Protein AF-A0A2G5VS42-F1 (afdb_monomer_lite)

Organism: NCBI:txid1611254

Foldseek 3Di:
DADEDAADDDDPDVVVVVVCVVPPAHAYEAEPQRDPDLVCVLPPDPDQEHQEYAYAYDPDADAQVSVLSNLVSHDYEAYYAYHYPDYLNAAHDLPRADQHLHEDHYAQVNRYDLSNVLRHLNHQEYHEEADPDDLVSVLSSVVCVLPDPRDRHFKYKHFHAQDPDHHDNVVQVWAQDDPVVDPDDDQQFQLWTWRAHPVGKIKTKHFGLLRLDDPVPPDGRDPVSVVVSVVVVVVNVDPDPPDPPDPPPPPDDDPPQDDPVRHPVNVVVVVVVSVRNRNRMIIMGMD

pLDDT: mean 70.81, std 18.63, range [31.31, 95.06]

Radius of gyration: 22.67 Å; chains: 1; bounding box: 55×49×65 Å

Sequence (287 aa):
MPICLPQLPAIIRDDVLQQMNFLEKPCVTLNLDHFADYSILLDYFPFTNLKTLCIRSKQKSVPSEELNRLMSHFEVSEYVKFCILNDKDFKLDNSIRFRLSDCLDIRNAVCLSPETFLNSSECSKIEIFGADFKPEVYEQFVSNWYHSTNQLLDYVSSWDKPRHEVSNFDKFQPMLWDPQRRSQYYNDYHGGFDIKRIDGKVATVGYRYFQASNSEDNEPPKPHMFEEYDRVSRVSNSEDNDEEEEIEDVIVVPEGVVDEYNTKQRYIEYHKRQRKEGRCSFMMIVW

Secondary structure (DSSP, 8-state):
--EE-----S---HHHHHHHTT-SS-EEEEEGGG-S-SHHHHHS---SEEEEEEEEESS----HHHHHHHHHH-EEEEEEEEEE-S-SS----TT-----SSEEEEESGGG--HHHHHGGGGSSEEEEES----HHHHHHHHHHHHH-------EEEEE-S--S-----GGG-PEEP-TTTS-SS-TT-TT-EEEE-TTS-EEEEEETT--SS-TTTT----HHHHHHHHHHHHHTT-S-----S---------TT---SSS-HHHHHHHHHHHHHHHTTEEEEEE-

Structure (mmCIF, N/CA/C/O backbone):
data_AF-A0A2G5VS42-F1
#
_entry.id   AF-A0A2G5VS42-F1
#
loop_
_atom_site.group_PDB
_atom_site.id
_atom_site.type_symbol
_atom_site.label_atom_id
_atom_site.label_alt_id
_atom_site.label_comp_id
_atom_site.label_asym_id
_atom_site.label_entity_id
_atom_site.label_seq_id
_atom_site.pdbx_PDB_ins_code
_atom_site.Cartn_x
_atom_site.Cartn_y
_atom_site.Cartn_z
_atom_site.occupancy
_atom_site.B_iso_or_equiv
_atom_site.auth_seq_id
_atom_site.auth_comp_id
_atom_site.auth_asym_id
_atom_site.auth_atom_id
_atom_site.pdbx_PDB_model_num
ATOM 1 N N . MET A 1 1 ? -21.077 13.785 5.967 1.00 31.31 1 MET A N 1
ATOM 2 C CA . MET A 1 1 ? -20.308 15.008 5.644 1.00 31.31 1 MET A CA 1
ATOM 3 C C . MET A 1 1 ? -18.980 14.945 6.387 1.00 31.31 1 MET A C 1
ATOM 5 O O . MET A 1 1 ? -19.020 14.590 7.558 1.00 31.31 1 MET A O 1
ATOM 9 N N . PRO A 1 2 ? -17.828 15.217 5.748 1.00 36.81 2 PRO A N 1
ATOM 10 C CA . PRO A 1 2 ? -16.550 15.307 6.452 1.00 36.81 2 PRO A CA 1
ATOM 11 C C . PRO A 1 2 ? -16.561 16.529 7.373 1.00 36.81 2 PRO A C 1
ATOM 13 O O . PRO A 1 2 ? -16.886 17.631 6.929 1.00 36.81 2 PRO A O 1
ATOM 16 N N . ILE A 1 3 ? -16.235 16.338 8.651 1.00 44.03 3 ILE A N 1
ATOM 17 C CA . ILE A 1 3 ? -16.191 17.447 9.600 1.00 44.03 3 ILE A CA 1
ATOM 18 C C . ILE A 1 3 ? -14.792 18.056 9.545 1.00 44.03 3 ILE A C 1
ATOM 20 O O . ILE A 1 3 ? -13.796 17.419 9.882 1.00 44.03 3 ILE A O 1
ATOM 24 N N . CYS A 1 4 ? -14.720 19.294 9.065 1.00 38.84 4 CYS A N 1
ATOM 25 C CA . CYS A 1 4 ? -13.494 20.076 9.020 1.00 38.84 4 CYS A CA 1
ATOM 26 C C . CYS A 1 4 ? -13.435 20.890 10.317 1.00 38.84 4 CYS A C 1
ATOM 28 O O . CYS A 1 4 ? -14.233 21.809 10.473 1.00 38.84 4 CYS A O 1
ATOM 30 N N . LEU A 1 5 ? -12.553 20.534 11.256 1.00 45.56 5 LEU A N 1
ATOM 31 C CA . LEU A 1 5 ? -12.417 21.246 12.531 1.00 45.56 5 LEU A CA 1
ATOM 32 C C . LEU A 1 5 ? -11.677 22.580 12.305 1.00 45.56 5 LEU A C 1
ATOM 34 O O . LEU A 1 5 ? -10.490 22.557 11.961 1.00 45.56 5 LEU A O 1
ATOM 38 N N . PRO A 1 6 ? -12.322 23.752 12.468 1.00 38.19 6 PRO A N 1
ATOM 39 C CA . PRO A 1 6 ? -11.620 25.025 12.480 1.00 38.19 6 PRO A CA 1
ATOM 40 C C . PRO A 1 6 ? -11.041 25.255 13.883 1.00 38.19 6 PRO A C 1
ATOM 42 O O . PRO A 1 6 ? -11.749 25.084 14.867 1.00 38.19 6 PRO A O 1
ATOM 45 N N . GLN A 1 7 ? -9.757 25.622 13.935 1.00 41.03 7 GLN A N 1
ATOM 46 C CA . GLN A 1 7 ? -9.045 26.298 15.034 1.00 41.03 7 GLN A CA 1
ATOM 47 C C . GLN A 1 7 ? -9.671 26.151 16.443 1.00 41.03 7 GLN A C 1
ATOM 49 O O . GLN A 1 7 ? -10.536 26.930 16.832 1.00 41.03 7 GLN A O 1
ATOM 54 N N . LEU A 1 8 ? -9.199 25.181 17.230 1.00 44.25 8 LEU A N 1
ATOM 55 C CA . LEU A 1 8 ? -9.436 25.118 18.686 1.00 44.25 8 LEU A CA 1
ATOM 56 C C . LEU A 1 8 ? -8.303 25.879 19.402 1.00 44.25 8 LEU A C 1
ATOM 58 O O . LEU A 1 8 ? -7.173 25.769 18.916 1.00 44.25 8 LEU A O 1
ATOM 62 N N . PRO A 1 9 ? -8.521 26.630 20.511 1.00 40.53 9 PRO A N 1
ATOM 63 C CA . PRO A 1 9 ? -9.558 26.508 21.562 1.00 40.53 9 PRO A CA 1
ATOM 64 C C . PRO A 1 9 ? -10.398 27.811 21.744 1.00 40.53 9 PRO A C 1
ATOM 66 O O . PRO A 1 9 ? -10.036 28.861 21.231 1.00 40.53 9 PRO A O 1
ATOM 69 N N . ALA A 1 10 ? -11.563 27.873 22.397 1.00 33.56 10 ALA A N 1
ATOM 70 C CA . ALA A 1 10 ? -11.961 27.382 23.713 1.00 33.56 10 ALA A CA 1
ATOM 71 C C . ALA A 1 10 ? -13.421 26.917 23.699 1.00 33.56 10 ALA A C 1
ATOM 73 O O . ALA A 1 10 ? -14.259 27.520 23.032 1.00 33.56 10 ALA A O 1
ATOM 74 N N . ILE A 1 11 ? -13.710 25.899 24.510 1.00 39.19 11 ILE A N 1
ATOM 75 C CA . ILE A 1 11 ? -15.035 25.299 24.672 1.00 39.19 11 ILE A CA 1
ATOM 76 C C . ILE A 1 11 ? -15.438 24.606 23.374 1.00 39.19 11 ILE A C 1
ATOM 78 O O . ILE A 1 11 ? -16.026 25.201 22.471 1.00 39.19 11 ILE A O 1
ATOM 82 N N . ILE A 1 12 ? -15.113 23.316 23.281 1.00 43.50 12 ILE A N 1
ATOM 83 C CA . ILE A 1 12 ? -15.841 22.435 22.377 1.00 43.50 12 ILE A CA 1
ATOM 84 C C . ILE A 1 12 ? -17.320 22.663 22.711 1.00 43.50 12 ILE A C 1
ATOM 86 O O . ILE A 1 12 ? -17.750 22.327 23.810 1.00 43.50 12 ILE A O 1
ATOM 90 N N . ARG A 1 13 ? -18.058 23.372 21.848 1.00 42.75 13 ARG A N 1
ATOM 91 C CA . ARG A 1 13 ? -19.461 23.689 22.126 1.00 42.75 13 ARG A CA 1
ATOM 92 C C . ARG A 1 13 ? -20.183 22.360 22.295 1.00 42.75 13 ARG A C 1
ATOM 94 O O . ARG A 1 13 ? -20.095 21.520 21.397 1.00 42.75 13 ARG A O 1
ATOM 101 N N . ASP A 1 14 ? -20.870 22.180 23.421 1.00 45.97 14 ASP A N 1
ATOM 102 C CA . ASP A 1 14 ? -21.636 20.968 23.731 1.00 45.97 14 ASP A CA 1
ATOM 103 C C . ASP A 1 14 ? -22.555 20.569 22.567 1.00 45.97 14 ASP A C 1
ATOM 105 O O . ASP A 1 14 ? -22.742 19.391 22.295 1.00 45.97 14 ASP A O 1
ATOM 109 N N . ASP A 1 15 ? -23.041 21.543 21.800 1.00 39.75 15 ASP A N 1
ATOM 110 C CA . ASP A 1 15 ? -23.866 21.373 20.605 1.00 39.75 15 ASP A CA 1
ATOM 111 C C . ASP A 1 15 ? -23.148 20.603 19.472 1.00 39.75 15 ASP A C 1
ATOM 113 O O . ASP A 1 15 ? -23.764 19.792 18.777 1.00 39.75 15 ASP A O 1
ATOM 117 N N . VAL A 1 16 ? -21.840 20.826 19.285 1.00 49.06 16 VAL A N 1
ATOM 118 C CA . VAL A 1 16 ? -21.011 20.123 18.287 1.00 49.06 16 VAL A CA 1
ATOM 119 C C . VAL A 1 16 ? -20.705 18.704 18.766 1.00 49.06 16 VAL A C 1
ATOM 121 O O . VAL A 1 16 ? -20.819 17.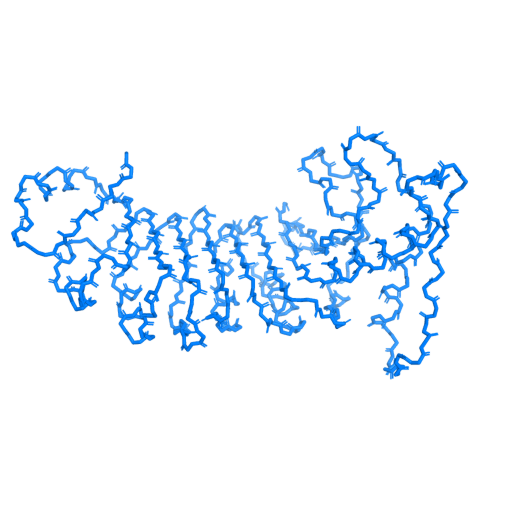766 17.981 1.00 49.06 16 VAL A O 1
ATOM 124 N N . LEU A 1 17 ? -20.412 18.525 20.059 1.00 48.09 17 LEU A N 1
ATOM 125 C CA . LEU A 1 17 ? -20.247 17.200 20.673 1.00 48.09 17 LEU A CA 1
ATOM 126 C C . LEU A 1 17 ? -21.541 16.383 20.619 1.00 48.09 17 LEU A C 1
ATOM 128 O O . LEU A 1 17 ? -21.504 15.199 20.298 1.00 48.09 17 LEU A O 1
ATOM 132 N N . GLN A 1 18 ? -22.692 17.010 20.865 1.00 45.75 18 GLN A N 1
ATOM 133 C CA . GLN A 1 18 ? -24.001 16.362 20.804 1.00 45.75 18 GLN A CA 1
ATOM 134 C C . GLN A 1 18 ? -24.374 15.948 19.380 1.00 45.75 18 GLN A C 1
ATOM 136 O O . GLN A 1 18 ? -24.844 14.830 19.197 1.00 45.75 18 GLN A O 1
ATOM 141 N N . GLN A 1 19 ? -24.132 16.787 18.364 1.00 45.59 19 GLN A N 1
ATOM 142 C CA . GLN A 1 19 ? -24.343 16.391 16.964 1.00 45.59 19 GLN A CA 1
ATOM 143 C C . GLN A 1 19 ? -23.390 15.271 16.523 1.00 45.59 19 GLN A C 1
ATOM 145 O O . GLN A 1 19 ? -23.771 14.419 15.721 1.00 45.59 19 GLN A O 1
ATOM 150 N N . MET A 1 20 ? -22.168 15.245 17.059 1.00 48.81 20 MET A N 1
ATOM 151 C CA . MET A 1 20 ? -21.177 14.211 16.761 1.00 48.81 20 MET A CA 1
ATOM 152 C C . MET A 1 20 ? -21.412 12.894 17.516 1.00 48.81 20 MET A C 1
ATOM 154 O O . MET A 1 20 ? -21.095 11.846 16.966 1.00 48.81 20 MET A O 1
ATOM 158 N N . ASN A 1 21 ? -22.031 12.914 18.702 1.00 49.59 21 ASN A N 1
ATOM 159 C CA . ASN A 1 21 ? -22.420 11.712 19.457 1.00 49.59 21 ASN A CA 1
ATOM 160 C C . ASN A 1 21 ? -23.445 10.826 18.723 1.00 49.59 21 ASN A C 1
ATOM 162 O O . ASN A 1 21 ? -23.629 9.670 19.096 1.00 49.59 21 ASN A O 1
ATOM 166 N N . PHE A 1 22 ? -24.108 11.338 17.680 1.00 51.59 22 PHE A N 1
ATOM 167 C CA . PHE A 1 22 ? -24.979 10.539 16.809 1.00 51.59 22 PHE A CA 1
ATOM 168 C C . PHE A 1 22 ? -24.218 9.763 15.725 1.00 51.59 22 PHE A C 1
ATOM 170 O O . PHE A 1 22 ? -24.811 8.929 15.042 1.00 51.59 22 PHE A O 1
ATOM 177 N N . LEU A 1 23 ? -22.926 10.038 15.527 1.00 58.25 23 LEU A N 1
ATOM 178 C CA . LEU A 1 23 ? -22.101 9.336 14.552 1.00 58.25 23 LEU A CA 1
ATOM 179 C C . LEU A 1 23 ? -21.351 8.210 15.255 1.00 58.25 23 LEU A C 1
ATOM 181 O O . LEU A 1 23 ? -20.370 8.442 15.950 1.00 58.25 23 LEU A O 1
ATOM 185 N N . GLU A 1 24 ? -21.794 6.978 15.016 1.00 64.06 24 GLU A N 1
ATOM 186 C CA . GLU A 1 24 ? -21.207 5.761 15.593 1.00 64.06 24 GLU A CA 1
ATOM 187 C C . GLU A 1 24 ? -19.699 5.633 15.287 1.00 64.06 24 GLU A C 1
ATOM 189 O O . GLU A 1 24 ? -18.945 5.092 16.093 1.00 64.06 24 GLU A O 1
ATOM 194 N N . LYS A 1 25 ? -19.250 6.186 14.144 1.00 73.06 25 LYS A N 1
ATOM 195 C CA . LYS A 1 25 ? -17.837 6.361 13.763 1.00 73.06 25 LYS A CA 1
ATOM 196 C C . LYS A 1 25 ? -17.648 7.617 12.889 1.00 73.06 25 LYS A C 1
ATOM 198 O O . LYS A 1 25 ? -18.021 7.594 11.711 1.00 73.06 25 LYS A O 1
ATOM 203 N N . PRO A 1 26 ? -17.091 8.726 13.405 1.00 82.00 26 PRO A N 1
ATOM 204 C CA . PRO A 1 26 ? -16.925 9.953 12.630 1.00 82.00 26 PRO A CA 1
ATOM 205 C C . PRO A 1 26 ? -15.800 9.870 11.584 1.00 82.00 26 PRO A C 1
ATOM 207 O O . PRO A 1 26 ? -14.858 9.082 11.691 1.00 82.00 26 PRO A O 1
ATOM 210 N N . CYS A 1 27 ? -15.905 10.732 10.568 1.00 85.62 27 CYS A N 1
ATOM 211 C CA . CYS A 1 27 ? -14.859 11.001 9.581 1.00 85.62 27 CYS A CA 1
ATOM 212 C C . CYS A 1 27 ? -14.120 12.285 9.967 1.00 85.62 27 CYS A C 1
ATOM 214 O O . CYS A 1 27 ? -14.733 13.359 9.983 1.00 85.62 27 CYS A O 1
ATOM 216 N N . VAL A 1 28 ? -12.820 12.193 10.243 1.00 86.62 28 VAL A N 1
ATOM 217 C CA . VAL A 1 28 ? -12.032 13.291 10.818 1.00 86.62 28 VAL A CA 1
ATOM 218 C C . VAL A 1 28 ? -10.945 13.753 9.853 1.00 86.62 28 VAL A C 1
ATOM 220 O O . VAL A 1 28 ? -10.243 12.951 9.241 1.00 86.62 28 VAL A O 1
ATOM 223 N N . THR A 1 29 ? -10.782 15.072 9.722 1.00 86.44 29 THR A N 1
ATOM 224 C CA . THR A 1 29 ? -9.633 15.681 9.038 1.00 86.44 29 THR A CA 1
ATOM 225 C C . THR A 1 29 ? -8.906 16.644 9.969 1.00 86.44 29 THR A C 1
ATOM 227 O O . THR A 1 29 ? -9.471 17.653 10.390 1.00 86.44 29 THR A O 1
ATOM 230 N N . LEU A 1 30 ? -7.634 16.360 10.236 1.00 85.50 30 LEU A N 1
ATOM 231 C CA . LEU A 1 30 ? -6.731 17.163 11.049 1.00 85.50 30 LEU A CA 1
ATOM 232 C C . LEU A 1 30 ? -5.794 17.954 10.134 1.00 85.50 30 LEU A C 1
ATOM 234 O O . LEU A 1 30 ? -4.940 17.386 9.454 1.00 85.50 30 LEU A O 1
ATOM 238 N N . ASN A 1 31 ? -5.971 19.278 10.098 1.00 85.62 31 ASN A N 1
ATOM 239 C CA . ASN A 1 31 ? -5.011 20.180 9.465 1.00 85.62 31 ASN A CA 1
ATOM 240 C C . ASN A 1 31 ? -4.041 20.726 10.513 1.00 85.62 31 ASN A C 1
ATOM 242 O O . ASN A 1 31 ? -4.373 21.677 11.219 1.00 85.62 31 ASN A O 1
ATOM 246 N N . LEU A 1 32 ? -2.859 20.128 10.601 1.00 80.00 32 LEU A N 1
ATOM 247 C CA . LEU A 1 32 ? -1.893 20.394 11.665 1.00 80.00 32 LEU A CA 1
ATOM 248 C C . LEU A 1 32 ? -1.312 21.812 11.605 1.00 80.00 32 LEU A C 1
ATOM 250 O O . LEU A 1 32 ? -1.005 22.392 12.644 1.00 80.00 32 LEU A O 1
ATOM 254 N N . ASP A 1 33 ? -1.292 22.435 10.423 1.00 81.81 33 ASP A N 1
ATOM 255 C CA . ASP A 1 33 ? -0.871 23.831 10.261 1.00 81.81 33 ASP A CA 1
ATOM 256 C C . ASP A 1 33 ? -1.710 24.804 11.120 1.00 81.81 33 ASP A C 1
ATOM 258 O O . ASP A 1 33 ? -1.213 25.852 11.536 1.00 81.81 33 ASP A O 1
ATOM 262 N N . HIS A 1 34 ? -2.966 24.456 11.432 1.00 81.56 34 HIS A N 1
ATOM 263 C CA . HIS A 1 34 ? -3.889 25.303 12.196 1.00 81.56 34 HIS A CA 1
ATOM 264 C C . HIS A 1 34 ? -3.731 25.211 13.721 1.00 81.56 34 HIS A C 1
ATOM 266 O O . HIS A 1 34 ? -4.329 26.022 14.425 1.00 81.56 34 HIS A O 1
ATOM 272 N N . PHE A 1 35 ? -2.964 24.250 14.242 1.00 74.12 35 PHE A N 1
ATOM 273 C CA . PHE A 1 35 ? -2.834 24.034 15.685 1.00 74.12 35 PHE A CA 1
ATOM 274 C C . PHE A 1 35 ? -1.563 24.686 16.217 1.00 74.12 35 PHE A C 1
ATOM 276 O O . PHE A 1 35 ? -0.488 24.506 15.649 1.00 74.12 35 PHE A O 1
ATOM 283 N N . ALA A 1 36 ? -1.676 25.473 17.287 1.00 70.56 36 ALA A N 1
ATOM 284 C CA . ALA A 1 36 ? -0.515 26.086 17.935 1.00 70.56 36 ALA A CA 1
ATOM 285 C C . ALA A 1 36 ? 0.325 25.054 18.710 1.00 70.56 36 ALA A C 1
ATOM 287 O O . ALA A 1 36 ? 1.547 25.161 18.708 1.00 70.56 36 ALA A O 1
ATOM 288 N N . ASP A 1 37 ? -0.335 24.057 19.305 1.00 72.31 37 ASP A N 1
ATOM 289 C CA . ASP A 1 37 ? 0.260 22.949 20.054 1.00 72.31 37 ASP A CA 1
ATOM 290 C C . ASP A 1 37 ? -0.519 21.653 19.751 1.00 72.31 37 ASP A C 1
ATOM 292 O O . ASP A 1 37 ? -1.745 21.673 19.600 1.00 72.31 37 ASP A O 1
ATOM 296 N N . TYR A 1 38 ? 0.204 20.539 19.635 1.00 71.00 38 TYR A N 1
ATOM 297 C CA . TYR A 1 38 ? -0.328 19.203 19.379 1.00 71.00 38 TYR A CA 1
ATOM 298 C C . TYR A 1 38 ? -0.916 18.548 20.635 1.00 71.00 38 TYR A C 1
ATOM 300 O O . TYR A 1 38 ? -1.775 17.680 20.503 1.00 71.00 38 TYR A O 1
ATOM 308 N N . SER A 1 39 ? -0.521 18.980 21.839 1.00 68.19 39 SER A N 1
ATOM 309 C CA . SER A 1 39 ? -1.070 18.479 23.113 1.00 68.19 39 SER A CA 1
ATOM 310 C C . SER A 1 39 ? -2.597 18.618 23.184 1.00 68.19 39 SER A C 1
ATOM 312 O O . SER A 1 39 ? -3.299 17.704 23.611 1.00 68.19 39 SER A O 1
ATOM 314 N N . ILE A 1 40 ? -3.129 19.709 22.620 1.00 67.31 40 ILE A N 1
ATOM 315 C CA . ILE A 1 40 ? -4.568 19.988 22.544 1.00 67.31 40 ILE A CA 1
ATOM 316 C C . ILE A 1 40 ? -5.318 18.896 21.765 1.00 67.31 40 ILE A C 1
ATOM 318 O O . ILE A 1 40 ? -6.474 18.608 22.068 1.00 67.31 40 ILE A O 1
ATOM 322 N N . LEU A 1 41 ? -4.679 18.273 20.769 1.00 67.50 41 LEU A N 1
ATOM 323 C CA . LEU A 1 41 ? -5.292 17.179 20.017 1.00 67.50 41 LEU A CA 1
ATOM 324 C C . LEU A 1 41 ? -5.433 15.912 20.857 1.00 67.50 41 LEU A C 1
ATOM 326 O O . LEU A 1 41 ? -6.358 15.159 20.605 1.00 67.50 41 LEU A O 1
ATOM 330 N N . LEU A 1 42 ? -4.546 15.669 21.822 1.00 66.88 42 LEU A N 1
ATOM 331 C CA . LEU A 1 42 ? -4.584 14.472 22.667 1.00 66.88 42 LEU A CA 1
ATOM 332 C C . LEU A 1 42 ? -5.516 14.657 23.865 1.00 66.88 42 LEU A C 1
ATOM 334 O O . LEU A 1 42 ? -6.269 13.751 24.207 1.00 66.88 42 LEU A O 1
ATOM 338 N N . ASP A 1 43 ? -5.497 15.843 24.470 1.00 68.12 43 ASP A N 1
ATOM 339 C CA . ASP A 1 43 ? -6.211 16.097 25.724 1.00 68.12 43 ASP A CA 1
ATOM 340 C C . ASP A 1 43 ? -7.709 16.365 25.522 1.00 68.12 43 ASP A C 1
ATOM 342 O O . ASP A 1 43 ? -8.503 16.215 26.451 1.00 68.12 43 ASP A O 1
ATOM 346 N N . TYR A 1 44 ? -8.109 16.770 24.312 1.00 66.25 44 TYR A N 1
ATOM 347 C CA . TYR A 1 44 ? -9.463 17.255 24.042 1.00 66.25 44 TYR A CA 1
ATOM 348 C C . TYR A 1 44 ? -10.167 16.546 22.883 1.00 66.25 44 TYR A C 1
ATOM 350 O O . TYR A 1 44 ? -11.285 16.942 22.547 1.00 66.25 44 TYR A O 1
ATOM 358 N N . PHE A 1 45 ? -9.576 15.512 22.263 1.00 71.69 45 PHE A N 1
ATOM 359 C CA . PHE A 1 45 ? -10.322 14.716 21.285 1.00 71.69 45 PHE A CA 1
ATOM 360 C C . PHE A 1 45 ? -11.299 13.776 22.001 1.00 71.69 45 PHE A C 1
ATOM 362 O O . PHE A 1 45 ? -10.878 12.900 22.750 1.00 71.69 45 PHE A O 1
ATOM 369 N N . PRO A 1 46 ? -12.612 13.907 21.769 1.00 70.69 46 PRO A N 1
ATOM 370 C CA . PRO A 1 46 ? -13.619 13.116 22.477 1.00 70.69 46 PRO A CA 1
ATOM 371 C C . PRO A 1 46 ? -13.837 11.722 21.857 1.00 70.69 46 PRO A C 1
ATOM 373 O O . PRO A 1 46 ? -14.593 10.925 22.408 1.00 70.69 46 PRO A O 1
ATOM 376 N N . PHE A 1 47 ? -13.221 11.427 20.705 1.00 73.81 47 PHE A N 1
ATOM 377 C CA . PHE A 1 47 ? -13.453 10.200 19.938 1.00 73.81 47 PHE A CA 1
ATOM 378 C C . PHE A 1 47 ? -12.152 9.451 19.689 1.00 73.81 47 PHE A C 1
ATOM 380 O O . PHE A 1 47 ? -11.228 10.000 19.098 1.00 73.81 47 PHE A O 1
ATOM 387 N N . THR A 1 48 ? -12.134 8.173 20.049 1.00 83.12 48 THR A N 1
ATOM 388 C CA . THR A 1 48 ? -11.047 7.242 19.725 1.00 83.12 48 THR A CA 1
ATOM 389 C C . THR A 1 48 ? -11.382 6.396 18.497 1.00 83.12 48 THR A C 1
ATOM 391 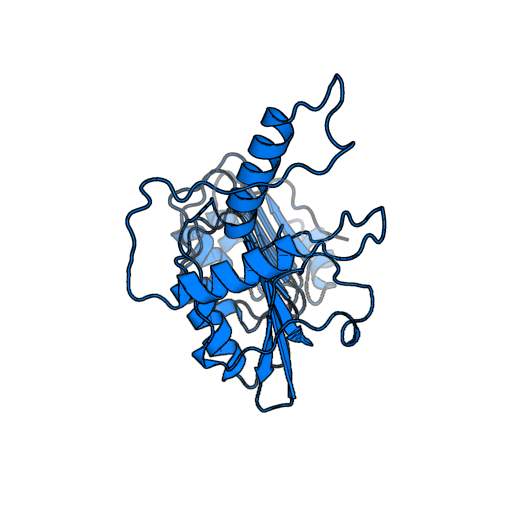O O . THR A 1 48 ? -10.524 6.150 17.661 1.00 83.12 48 THR A O 1
ATOM 394 N N . ASN A 1 49 ? -12.646 6.001 18.331 1.00 88.25 49 ASN A N 1
ATOM 395 C CA . ASN A 1 49 ? -13.101 5.163 17.220 1.00 88.25 49 ASN A CA 1
ATOM 396 C C . ASN A 1 49 ? -13.502 6.008 16.012 1.00 88.25 49 ASN A C 1
ATOM 398 O O . ASN A 1 49 ? -14.469 6.764 16.082 1.00 88.25 49 ASN A O 1
ATOM 402 N N . LEU A 1 50 ? -12.808 5.850 14.888 1.00 89.25 50 LEU A N 1
ATOM 403 C CA . LEU A 1 50 ? -13.022 6.629 13.673 1.00 89.25 50 LEU A CA 1
ATOM 404 C C . LEU A 1 50 ? -13.357 5.730 12.477 1.00 89.25 50 LEU A C 1
ATOM 406 O O . LEU A 1 50 ? -12.881 4.599 12.321 1.00 89.25 50 LEU A O 1
ATOM 410 N N . LYS A 1 51 ? -14.173 6.268 11.571 1.00 91.19 51 LYS A N 1
ATOM 411 C CA . LYS A 1 51 ? -14.400 5.658 10.259 1.00 91.19 51 LYS A CA 1
ATOM 412 C C . LYS A 1 51 ? -13.220 5.978 9.353 1.00 91.19 51 LYS A C 1
ATOM 414 O O . LYS A 1 51 ? -12.587 5.083 8.798 1.00 91.19 51 LYS A O 1
ATOM 419 N N . THR A 1 52 ? -12.895 7.267 9.271 1.00 92.50 52 THR A N 1
ATOM 420 C CA . THR A 1 52 ? -11.788 7.774 8.466 1.00 92.50 52 THR A CA 1
ATOM 421 C C . THR A 1 52 ? -10.979 8.821 9.219 1.00 92.50 52 THR A C 1
ATOM 423 O O . THR A 1 52 ? -11.526 9.600 10.005 1.00 92.50 52 THR A O 1
ATOM 426 N N . LEU A 1 53 ? -9.677 8.858 8.944 1.00 91.81 53 LEU A N 1
ATOM 427 C CA . LEU A 1 53 ? -8.739 9.823 9.502 1.00 91.81 53 LEU A CA 1
ATOM 428 C C . LEU A 1 53 ? -7.853 10.386 8.390 1.00 91.81 53 LEU A C 1
ATOM 430 O O . LEU A 1 53 ? -7.145 9.653 7.710 1.00 91.81 53 LEU A O 1
ATOM 434 N N . CYS A 1 54 ? -7.875 11.701 8.207 1.00 90.56 54 CYS A N 1
ATOM 435 C CA . CYS A 1 54 ? -6.995 12.399 7.277 1.00 90.56 54 CYS A CA 1
ATOM 436 C C . CYS A 1 54 ? -6.131 13.397 8.043 1.00 90.56 54 CYS A C 1
ATOM 438 O O . CYS A 1 54 ? -6.655 14.323 8.658 1.00 90.56 54 CYS A O 1
ATOM 440 N N . ILE A 1 55 ? -4.816 13.228 7.994 1.00 87.06 55 ILE A N 1
ATOM 441 C CA . ILE A 1 55 ? -3.836 14.093 8.643 1.00 87.06 55 ILE A CA 1
ATOM 442 C C . ILE A 1 55 ? -3.052 14.815 7.557 1.00 87.06 55 ILE A C 1
ATOM 444 O O . ILE A 1 55 ? -2.466 14.191 6.671 1.00 87.06 55 ILE A O 1
ATOM 448 N N . ARG A 1 56 ? -3.034 16.146 7.613 1.00 86.56 56 ARG A N 1
ATOM 449 C CA . ARG A 1 56 ? -2.333 16.976 6.631 1.00 86.56 56 ARG A CA 1
ATOM 450 C C . ARG A 1 56 ? -1.545 18.098 7.289 1.00 86.56 56 ARG A C 1
ATOM 452 O O . ARG A 1 56 ? -2.010 18.701 8.253 1.00 86.56 56 ARG A O 1
ATOM 459 N N . SER A 1 57 ? -0.384 18.388 6.716 1.00 82.94 57 SER A N 1
ATOM 460 C CA . SER A 1 57 ? 0.465 19.526 7.061 1.00 82.94 57 SER A CA 1
ATOM 461 C C . SER A 1 57 ? 1.266 19.964 5.838 1.00 82.94 57 SER A C 1
ATOM 463 O O . SER A 1 57 ? 1.908 19.144 5.174 1.00 82.94 57 SER A O 1
ATOM 465 N N . LYS A 1 58 ? 1.221 21.256 5.515 1.00 80.75 58 LYS A N 1
ATOM 466 C CA . LYS A 1 58 ? 1.995 21.851 4.421 1.00 80.75 58 LYS A CA 1
ATOM 467 C C . LYS A 1 58 ? 3.259 22.539 4.909 1.00 80.75 58 LYS A C 1
ATOM 469 O O . LYS A 1 58 ? 4.189 22.676 4.121 1.00 80.75 58 LYS A O 1
ATOM 474 N N . GLN A 1 59 ? 3.275 23.032 6.144 1.00 77.62 59 GLN A N 1
ATOM 475 C CA . GLN A 1 59 ? 4.350 23.892 6.637 1.00 77.62 59 GLN A CA 1
ATOM 476 C C . GLN A 1 59 ? 4.973 23.357 7.917 1.00 77.62 59 GLN A C 1
ATOM 478 O O . GLN A 1 59 ? 6.191 23.432 8.058 1.00 77.62 59 GLN A O 1
ATOM 483 N N . LYS A 1 60 ? 4.166 22.813 8.833 1.00 72.69 60 LYS A N 1
ATOM 484 C CA . LYS A 1 60 ? 4.667 22.334 10.123 1.00 72.69 60 LYS A CA 1
ATOM 485 C C . LYS A 1 60 ? 5.210 20.913 10.038 1.00 72.69 60 LYS A C 1
ATOM 487 O O . LYS A 1 60 ? 4.533 20.023 9.519 1.00 72.69 60 LYS A O 1
ATOM 492 N N . SER A 1 61 ? 6.398 20.703 10.599 1.00 73.81 61 SER A N 1
ATOM 493 C CA . SER A 1 61 ? 6.823 19.375 11.029 1.00 73.81 61 SER A CA 1
ATOM 494 C C . SER A 1 61 ? 6.071 18.989 12.300 1.00 73.81 61 SER A C 1
ATOM 496 O O . SER A 1 61 ? 5.708 19.838 13.126 1.00 73.81 61 SER A O 1
ATOM 498 N N . VAL A 1 62 ? 5.799 17.702 12.431 1.00 73.06 62 VAL A N 1
ATOM 499 C CA . VAL A 1 62 ? 5.097 17.107 13.559 1.00 73.06 62 VAL A CA 1
ATOM 500 C C . VAL A 1 62 ? 6.092 16.159 14.194 1.00 73.06 62 VAL A C 1
ATOM 502 O O . VAL A 1 62 ? 6.483 15.189 13.541 1.00 73.06 62 VAL A O 1
ATOM 505 N N . PRO A 1 63 ? 6.536 16.412 15.432 1.00 77.25 63 PRO A N 1
ATOM 506 C CA . PRO A 1 63 ? 7.510 15.523 16.018 1.00 77.25 63 PRO A CA 1
ATOM 507 C C . PRO A 1 63 ? 6.908 14.118 16.169 1.00 77.25 63 PRO A C 1
ATOM 509 O O . PRO A 1 63 ? 5.707 13.927 16.397 1.00 77.25 63 PRO A O 1
ATOM 512 N N . SER A 1 64 ? 7.758 13.116 15.938 1.00 79.31 64 SER A N 1
ATOM 513 C CA . SER A 1 64 ? 7.339 11.717 15.828 1.00 79.31 64 SER A CA 1
ATOM 514 C C . SER A 1 64 ? 6.622 11.229 17.087 1.00 79.31 64 SER A C 1
ATOM 516 O O . SER A 1 64 ? 5.708 10.416 16.993 1.00 79.31 64 SER A O 1
ATOM 518 N N . GLU A 1 65 ? 6.992 11.729 18.267 1.00 83.25 65 GLU A N 1
ATOM 519 C CA . GLU A 1 65 ? 6.380 11.325 19.533 1.00 83.25 65 GLU A CA 1
ATOM 520 C C . GLU A 1 65 ? 4.895 11.715 19.606 1.00 83.25 65 GLU A C 1
ATOM 522 O O . GLU A 1 65 ? 4.049 10.873 19.906 1.00 83.25 65 GLU A O 1
ATOM 527 N N . GLU A 1 66 ? 4.554 12.959 19.280 1.00 80.19 66 GLU A N 1
ATOM 528 C CA . GLU A 1 66 ? 3.187 13.473 19.321 1.00 80.19 66 GLU A CA 1
ATOM 529 C C . GLU A 1 66 ? 2.301 12.775 18.296 1.00 80.19 66 GLU A C 1
ATOM 531 O O . GLU A 1 66 ? 1.164 12.416 18.610 1.00 80.19 66 GLU A O 1
ATOM 536 N N . LEU A 1 67 ? 2.814 12.523 17.087 1.00 80.44 67 LEU A N 1
ATOM 537 C CA . LEU A 1 67 ? 2.038 11.801 16.085 1.00 80.44 67 LEU A CA 1
ATOM 538 C C . LEU A 1 67 ? 1.852 10.331 16.460 1.00 80.44 67 LEU A C 1
ATOM 540 O O . LEU A 1 67 ? 0.758 9.806 16.285 1.00 80.44 67 LEU A O 1
ATOM 544 N N . ASN A 1 68 ? 2.868 9.664 17.009 1.00 86.06 68 ASN A N 1
ATOM 545 C CA . ASN A 1 68 ? 2.722 8.280 17.462 1.00 86.06 68 ASN A CA 1
ATOM 546 C C . ASN A 1 68 ? 1.731 8.172 18.625 1.00 86.06 68 ASN A C 1
ATOM 548 O O . ASN A 1 68 ? 0.902 7.260 18.634 1.00 86.06 68 ASN A O 1
ATOM 552 N N . ARG A 1 69 ? 1.730 9.138 19.554 1.00 84.75 69 ARG A N 1
ATOM 553 C CA . ARG A 1 69 ? 0.692 9.246 20.593 1.00 84.75 69 ARG A CA 1
ATOM 554 C C . ARG A 1 69 ? -0.695 9.429 19.977 1.00 84.75 69 ARG A C 1
ATOM 556 O O . ARG A 1 69 ? -1.629 8.745 20.384 1.00 84.75 69 ARG A O 1
ATOM 563 N N . LEU A 1 70 ? -0.817 10.295 18.970 1.00 83.25 70 LEU A N 1
ATOM 564 C CA . LEU A 1 70 ? -2.075 10.541 18.264 1.00 83.25 70 LEU A CA 1
ATOM 565 C C . LEU A 1 70 ? -2.576 9.282 17.545 1.00 83.25 70 LEU A C 1
ATOM 567 O O . LEU A 1 70 ? -3.739 8.914 17.670 1.00 83.25 70 LEU A O 1
ATOM 571 N N . MET A 1 71 ? -1.693 8.589 16.831 1.00 86.69 71 MET A N 1
ATOM 572 C CA . MET A 1 71 ? -2.031 7.365 16.107 1.00 86.69 71 MET A CA 1
ATOM 573 C C . MET A 1 71 ? -2.342 6.198 17.038 1.00 86.69 71 MET A C 1
ATOM 575 O O . MET A 1 71 ? -3.181 5.375 16.698 1.00 86.69 71 MET A O 1
ATOM 579 N N . SER A 1 72 ? -1.728 6.151 18.221 1.00 87.69 72 SER A N 1
ATOM 580 C CA . SER A 1 72 ? -2.059 5.159 19.251 1.00 87.69 72 SER A CA 1
ATOM 581 C C . SER A 1 72 ? -3.407 5.432 19.923 1.00 87.69 72 SER A C 1
ATOM 583 O O . SER A 1 72 ? -3.996 4.527 20.508 1.00 87.69 72 SER A O 1
ATOM 585 N N . HIS A 1 73 ? -3.889 6.677 19.874 1.00 85.38 73 HIS A N 1
ATOM 586 C CA . HIS A 1 73 ? -5.167 7.071 20.461 1.00 85.38 73 HIS A CA 1
ATOM 587 C C . HIS A 1 73 ? -6.365 6.708 19.571 1.00 85.38 73 HIS A C 1
ATOM 589 O O . HIS A 1 73 ? -7.463 6.479 20.083 1.00 85.38 73 HIS A O 1
ATOM 595 N N . PHE A 1 74 ? -6.171 6.654 18.250 1.00 87.81 74 PHE A N 1
ATOM 596 C CA . PHE A 1 74 ? -7.249 6.401 17.300 1.00 87.81 74 PHE A CA 1
ATOM 597 C C . PHE A 1 74 ? -7.312 4.944 16.837 1.00 87.81 74 PHE A C 1
ATOM 599 O O . PHE A 1 74 ? -6.331 4.377 16.367 1.00 87.81 74 PHE A O 1
ATOM 606 N N . GLU A 1 75 ? -8.515 4.381 16.845 1.00 90.56 75 GLU A N 1
ATOM 607 C CA . GLU A 1 75 ? -8.850 3.142 16.152 1.00 90.56 75 GLU A CA 1
ATOM 608 C C . GLU A 1 75 ? -9.635 3.485 14.880 1.00 90.56 75 GLU A C 1
ATOM 610 O O . GLU A 1 75 ? -10.790 3.912 14.933 1.00 90.56 75 GLU A O 1
ATOM 615 N N . VAL A 1 76 ? -8.997 3.340 13.717 1.00 92.62 76 VAL A N 1
ATOM 616 C CA . VAL A 1 76 ? -9.582 3.692 12.413 1.00 92.62 76 VAL A CA 1
ATOM 617 C C . VAL A 1 76 ? -9.942 2.423 11.648 1.00 92.62 76 VAL A C 1
ATOM 619 O O . VAL A 1 76 ? -9.136 1.503 11.576 1.00 92.62 76 VAL A O 1
ATOM 622 N N . SER A 1 77 ? -11.142 2.375 11.061 1.00 93.06 77 SER A N 1
ATOM 623 C CA . SER A 1 77 ? -11.685 1.136 10.469 1.00 93.06 77 SER A CA 1
ATOM 624 C C . SER A 1 77 ? -11.744 1.085 8.938 1.00 93.06 77 SER A C 1
ATOM 626 O O . SER A 1 77 ? -11.753 -0.011 8.372 1.00 93.06 77 SER A O 1
ATOM 628 N N . GLU A 1 78 ? -11.774 2.224 8.241 1.00 94.75 78 GLU A N 1
ATOM 629 C CA . GLU A 1 78 ? -11.902 2.230 6.774 1.00 94.75 78 GLU A CA 1
ATOM 630 C C . GLU A 1 78 ? -10.731 2.896 6.069 1.00 94.75 78 GLU A C 1
ATOM 632 O O . GLU A 1 78 ? -10.120 2.276 5.205 1.00 94.75 78 GLU A O 1
ATOM 637 N N . TYR A 1 79 ? -10.408 4.141 6.418 1.00 94.62 79 TYR A N 1
ATOM 638 C CA . TYR A 1 79 ? -9.500 4.943 5.599 1.00 94.62 79 TYR A CA 1
ATOM 639 C C . TYR A 1 79 ? -8.578 5.820 6.437 1.00 94.62 79 TYR A C 1
ATOM 641 O O . TYR A 1 79 ? -9.042 6.592 7.280 1.00 94.62 79 TYR A O 1
ATOM 649 N N . VAL A 1 80 ? -7.279 5.759 6.156 1.00 94.44 80 VAL A N 1
ATOM 650 C CA . VAL A 1 80 ? -6.273 6.639 6.757 1.00 94.44 80 VAL A CA 1
ATOM 651 C C . VAL A 1 80 ? -5.498 7.328 5.649 1.00 94.44 80 VAL A C 1
ATOM 653 O O . VAL A 1 80 ? -4.982 6.662 4.758 1.00 94.44 80 VAL A O 1
ATOM 656 N N . LYS A 1 81 ? -5.378 8.657 5.725 1.00 92.56 81 LYS A N 1
ATOM 657 C CA . LYS A 1 81 ? -4.552 9.445 4.809 1.00 92.56 81 LYS A CA 1
ATOM 658 C C . LYS A 1 81 ? -3.555 10.322 5.541 1.00 92.56 81 LYS A C 1
ATOM 660 O O . LYS A 1 81 ? -3.954 11.133 6.371 1.00 92.56 81 LYS A O 1
ATOM 665 N N . PHE A 1 82 ? -2.290 10.241 5.149 1.00 89.38 82 PHE A N 1
ATOM 666 C CA . PHE A 1 82 ? -1.238 11.164 5.558 1.00 89.38 82 PHE A CA 1
ATOM 667 C C . PHE A 1 82 ? -0.811 12.042 4.382 1.00 89.38 82 PHE A C 1
ATOM 669 O O . PHE A 1 82 ? -0.543 11.561 3.285 1.00 89.38 82 PHE A O 1
ATOM 676 N N . CYS A 1 83 ? -0.761 13.352 4.599 1.00 86.62 83 CYS A N 1
ATOM 677 C CA . CYS A 1 83 ? -0.300 14.353 3.638 1.00 86.62 83 CYS A CA 1
ATOM 678 C C . CYS A 1 83 ? 0.606 15.366 4.344 1.00 86.62 83 CYS A C 1
ATOM 680 O O . CYS A 1 83 ? 0.193 16.502 4.587 1.00 86.62 83 CYS A O 1
ATOM 682 N N . ILE A 1 84 ? 1.817 14.941 4.709 1.00 80.31 84 ILE A N 1
ATOM 683 C CA . ILE A 1 84 ? 2.777 15.737 5.489 1.00 80.31 84 ILE A CA 1
ATOM 684 C C . ILE A 1 84 ? 4.007 16.001 4.611 1.00 80.31 84 ILE A C 1
ATOM 686 O O . ILE A 1 84 ? 4.848 15.131 4.402 1.00 80.31 84 ILE A O 1
ATOM 690 N N . LEU A 1 85 ? 4.085 17.198 4.025 1.00 69.50 85 LEU A N 1
ATOM 691 C CA . LEU A 1 85 ? 5.005 17.469 2.909 1.00 69.50 85 LEU A CA 1
ATOM 692 C C . LEU A 1 85 ? 6.455 17.784 3.318 1.00 69.50 85 LEU A C 1
ATOM 694 O O . LEU A 1 85 ? 7.346 17.639 2.488 1.00 69.50 85 LEU A O 1
ATOM 698 N N . ASN A 1 86 ? 6.708 18.190 4.565 1.00 64.12 86 ASN A N 1
ATOM 699 C CA . ASN A 1 86 ? 7.991 18.793 4.963 1.00 64.12 86 ASN A CA 1
ATOM 700 C C . ASN A 1 86 ? 8.721 18.076 6.105 1.00 64.12 86 ASN A C 1
ATOM 702 O O . ASN A 1 86 ? 9.604 18.670 6.721 1.00 64.12 86 ASN A O 1
ATOM 706 N N . ASP A 1 87 ? 8.383 16.824 6.396 1.00 64.12 87 ASP A N 1
ATOM 707 C CA . ASP A 1 87 ? 8.926 16.157 7.575 1.00 64.12 87 ASP A CA 1
ATOM 708 C C . ASP A 1 87 ? 9.926 15.056 7.217 1.00 64.12 87 ASP A C 1
ATOM 710 O O . ASP A 1 87 ? 9.549 13.953 6.824 1.00 64.12 87 ASP A O 1
ATOM 714 N N . LYS A 1 88 ? 11.219 15.395 7.290 1.00 63.00 88 LYS A N 1
ATOM 715 C CA . LYS A 1 88 ? 12.325 14.452 7.055 1.00 63.00 88 LYS A CA 1
ATOM 716 C C . LYS A 1 88 ? 12.645 13.600 8.286 1.00 63.00 88 LYS A C 1
ATOM 718 O O . LYS A 1 88 ? 13.261 12.550 8.127 1.00 63.00 88 LYS A O 1
ATOM 723 N N . ASP A 1 89 ? 12.232 14.049 9.470 1.00 62.00 89 ASP A N 1
ATOM 724 C CA . ASP A 1 89 ? 12.538 13.408 10.755 1.00 62.00 89 ASP A CA 1
ATOM 725 C C . ASP A 1 89 ? 11.351 12.589 11.292 1.00 62.00 89 ASP A C 1
ATOM 727 O O . ASP A 1 89 ? 11.486 11.818 12.247 1.00 62.00 89 ASP A O 1
ATOM 731 N N . PHE A 1 90 ? 10.189 12.723 10.654 1.00 70.75 90 PHE A N 1
ATOM 732 C CA . PHE A 1 90 ? 8.994 11.946 10.936 1.00 70.75 90 PHE A CA 1
ATOM 733 C C . PHE A 1 90 ? 9.239 10.442 10.757 1.00 70.75 90 PHE A C 1
ATOM 735 O O . PHE A 1 90 ? 9.703 9.998 9.710 1.00 70.75 90 PHE A O 1
ATOM 742 N N . LYS A 1 91 ? 8.891 9.650 11.779 1.00 78.56 91 LYS A N 1
ATOM 743 C CA . LYS A 1 91 ? 8.894 8.180 11.774 1.00 78.56 91 LYS A CA 1
ATOM 744 C C . LYS A 1 91 ? 7.643 7.663 12.490 1.00 78.56 91 LYS A C 1
ATOM 746 O O . LYS A 1 91 ? 7.446 7.958 13.672 1.00 78.56 91 LYS A O 1
ATOM 751 N N . LEU A 1 92 ? 6.821 6.872 11.799 1.00 83.31 92 LEU A N 1
ATOM 752 C CA . LEU A 1 92 ? 5.783 6.082 12.469 1.00 83.31 92 LEU A CA 1
ATOM 753 C C . LEU A 1 92 ? 6.432 4.941 13.252 1.00 83.31 92 LEU A C 1
ATOM 755 O O . LEU A 1 92 ? 7.331 4.267 12.750 1.00 83.31 92 LEU A O 1
ATOM 759 N N . ASP A 1 93 ? 5.970 4.738 14.480 1.00 84.12 93 ASP A N 1
ATOM 760 C CA . ASP A 1 93 ? 6.400 3.630 15.320 1.00 84.12 93 ASP A CA 1
ATOM 761 C C . ASP A 1 93 ? 5.918 2.295 14.725 1.00 84.12 93 ASP A C 1
ATOM 763 O O . ASP A 1 93 ? 4.809 2.188 14.193 1.00 84.12 93 ASP A O 1
ATOM 767 N N . ASN A 1 94 ? 6.749 1.257 14.821 1.00 84.25 94 ASN A N 1
ATOM 768 C CA . ASN A 1 94 ? 6.459 -0.066 14.260 1.00 84.25 94 ASN A CA 1
ATOM 769 C C . ASN A 1 94 ? 5.305 -0.783 14.990 1.00 84.25 94 ASN A C 1
ATOM 771 O O . ASN A 1 94 ? 4.725 -1.731 14.455 1.00 84.25 94 ASN A O 1
ATOM 775 N N . SER A 1 95 ? 4.951 -0.327 16.196 1.00 83.75 95 SER A N 1
ATOM 776 C CA . SER A 1 95 ? 3.777 -0.783 16.944 1.00 83.75 95 SER A CA 1
ATOM 777 C C . SER A 1 95 ? 2.451 -0.303 16.348 1.00 83.75 95 SER A C 1
ATOM 779 O O . SER A 1 95 ? 1.424 -0.944 16.586 1.00 83.75 95 SER A O 1
ATOM 781 N N . ILE A 1 96 ? 2.453 0.766 15.541 1.00 85.69 96 ILE A N 1
ATOM 782 C CA . ILE A 1 96 ? 1.249 1.247 14.860 1.00 85.69 96 ILE A CA 1
ATOM 783 C C . ILE A 1 96 ? 0.887 0.270 13.741 1.00 85.69 96 ILE A C 1
ATOM 785 O O . ILE A 1 96 ? 1.651 0.051 12.800 1.00 85.69 96 ILE A O 1
ATOM 789 N N . ARG A 1 97 ? -0.310 -0.313 13.839 1.00 86.62 97 ARG A N 1
ATOM 790 C CA . ARG A 1 97 ? -0.841 -1.265 12.859 1.00 86.62 97 ARG A CA 1
ATOM 791 C C . ARG A 1 97 ? -2.086 -0.709 12.195 1.00 86.62 97 ARG A C 1
ATOM 793 O O . ARG A 1 97 ? -2.961 -0.162 12.860 1.00 86.62 97 ARG A O 1
ATOM 800 N N . PHE A 1 98 ? -2.184 -0.915 10.888 1.00 89.62 98 PHE A N 1
ATOM 801 C CA . PHE A 1 98 ? -3.328 -0.486 10.094 1.00 89.62 98 PHE A CA 1
ATOM 802 C C . PHE A 1 98 ? -4.156 -1.700 9.673 1.00 89.62 98 PHE A C 1
ATOM 804 O O . PHE A 1 98 ? -3.647 -2.619 9.035 1.00 89.62 98 PHE A O 1
ATOM 811 N N . ARG A 1 99 ? -5.440 -1.682 10.041 1.00 91.38 99 ARG A N 1
ATOM 812 C CA . ARG A 1 99 ? -6.444 -2.705 9.712 1.00 91.38 99 ARG A CA 1
ATOM 813 C C . ARG A 1 99 ? -7.633 -2.030 9.054 1.00 91.38 99 ARG A C 1
ATOM 815 O O . ARG A 1 99 ? -8.631 -1.730 9.704 1.00 91.38 99 ARG A O 1
ATOM 822 N N . LEU A 1 100 ? -7.469 -1.699 7.780 1.00 93.88 100 LEU A N 1
ATOM 823 C CA . LEU A 1 100 ? -8.374 -0.803 7.071 1.00 93.88 100 LEU A CA 1
ATOM 824 C C . LEU A 1 100 ? -9.160 -1.558 6.007 1.00 93.88 100 LEU A C 1
ATOM 826 O O . LEU A 1 100 ? -8.582 -2.209 5.139 1.00 93.88 100 LEU A O 1
ATOM 830 N N . SER A 1 101 ? -10.483 -1.437 6.059 1.00 93.94 101 SER A N 1
ATOM 831 C CA . SER A 1 101 ? -11.370 -2.053 5.066 1.00 93.94 101 SER A CA 1
ATOM 832 C C . SER A 1 101 ? -11.398 -1.329 3.715 1.00 93.94 101 SER A C 1
ATOM 834 O O . SER A 1 101 ? -11.874 -1.920 2.753 1.00 93.94 101 SER A O 1
ATOM 836 N N . ASP A 1 102 ? -10.872 -0.100 3.616 1.00 94.12 102 ASP A N 1
ATOM 837 C CA . ASP A 1 102 ? -10.713 0.615 2.343 1.00 94.12 102 ASP A CA 1
ATOM 838 C C . ASP A 1 102 ? -9.240 0.894 2.018 1.00 94.12 102 ASP A C 1
ATOM 840 O O . ASP A 1 102 ? -8.650 0.134 1.257 1.00 94.12 102 ASP A O 1
ATOM 844 N N . CYS A 1 103 ? -8.611 1.948 2.558 1.00 95.06 103 CYS A N 1
ATOM 845 C CA . CYS A 1 103 ? -7.278 2.349 2.083 1.00 95.06 103 CYS A CA 1
ATOM 846 C C . CYS A 1 103 ? -6.378 3.019 3.133 1.00 95.06 103 CYS A C 1
ATOM 848 O O . CYS A 1 103 ? -6.804 3.903 3.881 1.00 95.06 103 CYS A O 1
ATOM 850 N N . LEU A 1 104 ? -5.101 2.622 3.127 1.00 94.81 104 LEU A N 1
ATOM 851 C CA . LEU A 1 104 ? -3.982 3.348 3.726 1.00 94.81 104 LEU A CA 1
ATOM 852 C C . LEU A 1 104 ? -3.292 4.198 2.649 1.00 94.81 104 LEU A C 1
ATOM 854 O O . LEU A 1 104 ? -2.595 3.654 1.799 1.00 94.81 104 LEU A O 1
ATOM 858 N N . ASP A 1 105 ? -3.454 5.519 2.699 1.00 93.50 105 ASP A N 1
ATOM 859 C CA . ASP A 1 105 ? -2.902 6.475 1.730 1.00 93.50 105 ASP A CA 1
ATOM 860 C C . ASP A 1 105 ? -1.829 7.368 2.380 1.00 93.50 105 ASP A C 1
ATOM 862 O O . ASP A 1 105 ? -2.130 8.273 3.156 1.00 93.50 105 ASP A O 1
ATOM 866 N N . ILE A 1 106 ? -0.556 7.155 2.061 1.00 90.25 106 ILE A N 1
ATOM 867 C CA . ILE A 1 106 ? 0.561 7.930 2.609 1.00 90.25 106 ILE A CA 1
ATOM 868 C C . ILE A 1 106 ? 1.241 8.713 1.492 1.00 90.25 106 ILE A C 1
ATOM 870 O O . ILE A 1 106 ? 1.973 8.172 0.662 1.00 90.25 106 ILE A O 1
ATOM 874 N N . ARG A 1 107 ? 1.034 10.032 1.502 1.00 85.94 107 ARG A N 1
ATOM 875 C CA . ARG A 1 107 ? 1.736 10.986 0.642 1.00 85.94 107 ARG A CA 1
ATOM 876 C C . ARG A 1 107 ? 2.975 11.484 1.382 1.00 85.94 107 ARG A C 1
ATOM 878 O O . ARG A 1 107 ? 2.831 12.133 2.417 1.00 85.94 107 ARG A O 1
ATOM 885 N N . ASN A 1 108 ? 4.150 11.227 0.802 1.00 78.12 108 ASN A N 1
ATOM 886 C CA . ASN A 1 108 ? 5.484 11.475 1.360 1.00 78.12 108 ASN A CA 1
ATOM 887 C C . ASN A 1 108 ? 5.898 10.463 2.443 1.00 78.12 108 ASN A C 1
ATOM 889 O O . ASN A 1 108 ? 5.972 10.763 3.630 1.00 78.12 108 ASN A O 1
ATOM 893 N N . ALA A 1 109 ? 6.163 9.240 1.999 1.00 69.88 109 ALA A N 1
ATOM 894 C CA . ALA A 1 109 ? 6.414 8.059 2.807 1.00 69.88 109 ALA A CA 1
ATOM 895 C C . ALA A 1 109 ? 7.862 7.895 3.292 1.00 69.88 109 ALA A C 1
ATOM 897 O O . ALA A 1 109 ? 8.223 6.822 3.770 1.00 69.88 109 ALA A O 1
ATOM 898 N N . VAL A 1 110 ? 8.667 8.963 3.265 1.00 70.50 110 VAL A N 1
ATOM 899 C CA . VAL A 1 110 ? 9.978 9.026 3.951 1.00 70.50 110 VAL A CA 1
ATOM 900 C C . VAL A 1 110 ? 9.851 8.641 5.435 1.00 70.50 110 VAL A C 1
ATOM 902 O O . VAL A 1 110 ? 10.801 8.187 6.070 1.00 70.50 110 VAL A O 1
ATOM 905 N N . CYS A 1 111 ? 8.644 8.782 5.970 1.00 69.25 111 CYS A N 1
ATOM 906 C CA . CYS A 1 111 ? 8.277 8.489 7.337 1.00 69.25 111 CYS A CA 1
ATOM 907 C C . CYS A 1 111 ? 7.889 7.055 7.672 1.00 69.25 111 CYS A C 1
ATOM 909 O O . CYS A 1 111 ? 7.737 6.723 8.851 1.00 69.25 111 CYS A O 1
ATOM 911 N N . LEU A 1 112 ? 7.691 6.212 6.662 1.00 81.31 112 LEU A N 1
ATOM 912 C CA . LEU A 1 112 ? 7.377 4.814 6.881 1.00 81.31 112 LEU A CA 1
ATOM 913 C C . LEU A 1 112 ? 8.666 4.031 7.057 1.00 81.31 112 LEU A C 1
ATOM 915 O O . LEU A 1 112 ? 9.572 4.088 6.225 1.00 81.31 112 LEU A O 1
ATOM 919 N N . SER A 1 113 ? 8.734 3.249 8.129 1.00 85.94 113 SER A N 1
ATOM 920 C CA . SER A 1 113 ? 9.716 2.180 8.191 1.00 85.94 113 SER A CA 1
ATOM 921 C C . SER A 1 113 ? 9.276 1.035 7.262 1.00 85.94 113 SER A C 1
ATOM 923 O O . SER A 1 113 ? 8.073 0.852 7.022 1.00 85.94 113 SER A O 1
ATOM 925 N N . PRO A 1 114 ? 10.221 0.218 6.766 1.00 88.88 114 PRO A N 1
ATOM 926 C CA . PRO A 1 114 ? 9.883 -1.030 6.091 1.00 88.88 114 PRO A CA 1
ATOM 927 C C . PRO A 1 114 ? 8.947 -1.914 6.923 1.00 88.88 114 PRO A C 1
ATOM 929 O O . PRO A 1 114 ? 8.030 -2.521 6.384 1.00 88.88 114 PRO A O 1
ATOM 932 N N . GLU A 1 115 ? 9.132 -1.953 8.244 1.00 89.38 115 GLU A N 1
ATOM 933 C CA . GLU A 1 115 ? 8.318 -2.772 9.143 1.00 89.38 115 GLU A CA 1
ATOM 934 C C . GLU A 1 115 ? 6.860 -2.293 9.200 1.00 89.38 115 GLU A C 1
ATOM 936 O O . GLU A 1 115 ? 5.945 -3.109 9.095 1.00 89.38 115 GLU A O 1
ATOM 941 N N . THR A 1 116 ? 6.620 -0.979 9.273 1.00 87.19 116 THR A N 1
ATOM 942 C CA . THR A 1 116 ? 5.261 -0.416 9.228 1.00 87.19 116 THR A CA 1
ATOM 943 C C . THR A 1 116 ? 4.556 -0.765 7.914 1.00 87.19 116 THR A C 1
ATOM 945 O O . THR A 1 116 ? 3.368 -1.088 7.924 1.00 87.19 116 THR A O 1
ATOM 948 N N . PHE A 1 117 ? 5.275 -0.750 6.785 1.00 90.62 117 PHE A N 1
ATOM 949 C CA . PHE A 1 117 ? 4.729 -1.185 5.497 1.00 90.62 117 PHE A CA 1
ATOM 950 C C . PHE A 1 117 ? 4.439 -2.693 5.459 1.00 90.62 117 PHE A C 1
ATOM 952 O O . PHE A 1 117 ? 3.368 -3.106 5.031 1.00 90.62 117 PHE A O 1
ATOM 959 N N . LEU A 1 118 ? 5.344 -3.539 5.951 1.00 91.62 118 LEU A N 1
ATOM 960 C CA . LEU A 1 118 ? 5.118 -4.989 5.994 1.00 91.62 118 LEU A CA 1
ATOM 961 C C . LEU A 1 118 ? 3.910 -5.365 6.870 1.00 91.62 118 LEU A C 1
ATOM 963 O O . LEU A 1 118 ? 3.160 -6.291 6.544 1.00 91.62 118 LEU A O 1
ATOM 967 N N . ASN A 1 119 ? 3.689 -4.609 7.945 1.00 88.06 119 ASN A N 1
ATOM 968 C CA . ASN A 1 119 ? 2.573 -4.791 8.869 1.00 88.06 119 ASN A CA 1
ATOM 969 C C . ASN A 1 119 ? 1.230 -4.250 8.342 1.00 88.06 119 ASN A C 1
ATOM 971 O O . ASN A 1 119 ? 0.203 -4.504 8.969 1.00 88.06 119 ASN A O 1
ATOM 975 N N . SER A 1 120 ? 1.194 -3.536 7.209 1.00 88.69 120 SER A N 1
ATOM 976 C CA . SER A 1 120 ? -0.052 -2.996 6.640 1.00 88.69 120 SER A CA 1
ATOM 977 C C . SER A 1 120 ? -0.768 -3.948 5.677 1.00 88.69 120 SER A C 1
ATOM 979 O O . SER A 1 120 ? -1.821 -3.598 5.150 1.00 88.69 120 SER A O 1
ATOM 981 N N . SER A 1 121 ? -0.275 -5.183 5.511 1.00 84.69 121 SER A N 1
ATOM 982 C CA . SER A 1 121 ? -0.905 -6.235 4.687 1.00 84.69 121 SER A CA 1
ATOM 983 C C . SER A 1 121 ? -2.331 -6.626 5.114 1.00 84.69 121 SER A C 1
ATOM 985 O O . SER A 1 121 ? -3.014 -7.347 4.389 1.00 84.69 121 SER A O 1
ATOM 987 N N . GLU A 1 122 ? -2.796 -6.153 6.275 1.00 88.25 122 GLU A N 1
ATOM 988 C CA . GLU A 1 122 ? -4.176 -6.277 6.760 1.00 88.25 122 GLU A CA 1
ATOM 989 C C . GLU A 1 122 ? -5.135 -5.201 6.211 1.00 88.25 122 GLU A C 1
ATOM 991 O O . GLU A 1 122 ? -6.332 -5.251 6.489 1.00 88.25 122 GLU A O 1
ATOM 996 N N . CYS A 1 123 ? -4.644 -4.255 5.405 1.00 93.31 123 CYS A N 1
ATOM 997 C CA . CYS A 1 123 ? -5.467 -3.282 4.685 1.00 93.31 123 CYS A CA 1
ATOM 998 C C . CYS A 1 123 ? -5.992 -3.849 3.356 1.00 93.31 123 CYS A C 1
ATOM 1000 O O . CYS A 1 123 ? -5.309 -4.644 2.714 1.00 93.31 123 CYS A O 1
ATOM 1002 N N . SER A 1 124 ? -7.171 -3.400 2.906 1.00 93.94 124 SER A N 1
ATOM 1003 C CA . SER A 1 124 ? -7.678 -3.729 1.560 1.00 93.94 124 SER A CA 1
ATOM 1004 C C . SER A 1 124 ? -6.843 -3.067 0.465 1.00 93.94 124 SER A C 1
ATOM 1006 O O . SER A 1 124 ? -6.425 -3.728 -0.489 1.00 93.94 124 SER A O 1
ATOM 1008 N N . LYS A 1 125 ? -6.523 -1.779 0.627 1.00 94.88 125 LYS A N 1
ATOM 1009 C CA . LYS A 1 125 ? -5.677 -1.035 -0.309 1.00 94.88 125 LYS A CA 1
ATOM 1010 C C . LYS A 1 125 ? -4.559 -0.297 0.406 1.00 94.88 125 LYS A C 1
ATOM 1012 O O . LYS A 1 125 ? -4.738 0.219 1.511 1.00 94.88 125 LYS A O 1
ATOM 1017 N N . ILE A 1 126 ? -3.411 -0.218 -0.255 1.00 94.25 126 ILE A N 1
ATOM 1018 C CA . ILE A 1 126 ? -2.236 0.504 0.228 1.00 94.25 126 ILE A CA 1
ATOM 1019 C C . ILE A 1 126 ? -1.710 1.388 -0.902 1.00 94.25 126 ILE A C 1
ATOM 1021 O O . ILE A 1 126 ? -1.352 0.906 -1.974 1.00 94.25 126 ILE A O 1
ATOM 1025 N N . GLU A 1 127 ? -1.636 2.685 -0.646 1.00 91.81 127 GLU A N 1
ATOM 1026 C CA . GLU A 1 127 ? -1.102 3.693 -1.551 1.00 91.81 127 GLU A CA 1
ATOM 1027 C C . GLU A 1 127 ? -0.000 4.478 -0.848 1.00 91.81 127 GLU A C 1
ATOM 1029 O O . GLU A 1 127 ? -0.243 5.199 0.114 1.00 91.81 127 GLU A O 1
ATOM 1034 N N . ILE A 1 128 ? 1.230 4.351 -1.328 1.00 90.31 128 ILE A N 1
ATOM 1035 C CA . ILE A 1 128 ? 2.411 4.934 -0.699 1.00 90.31 128 ILE A CA 1
ATOM 1036 C C . ILE A 1 128 ? 3.177 5.730 -1.750 1.00 90.31 128 ILE A C 1
ATOM 1038 O O . ILE A 1 128 ? 3.455 5.232 -2.838 1.00 90.31 128 ILE A O 1
ATOM 1042 N N . PHE A 1 129 ? 3.516 6.979 -1.429 1.00 85.69 129 PHE A N 1
ATOM 1043 C CA . PHE A 1 129 ? 4.225 7.883 -2.333 1.00 85.69 129 PHE A CA 1
ATOM 1044 C C . PHE A 1 129 ? 5.479 8.458 -1.697 1.00 85.69 129 PHE A C 1
ATOM 1046 O O . PHE A 1 129 ? 5.393 9.094 -0.653 1.00 85.69 129 PHE A O 1
ATOM 1053 N N . GLY A 1 130 ? 6.621 8.316 -2.366 1.00 79.94 130 GLY A N 1
ATOM 1054 C CA . GLY A 1 130 ? 7.926 8.782 -1.900 1.00 79.94 130 GLY A CA 1
ATOM 1055 C C . GLY A 1 130 ? 8.580 7.854 -0.873 1.00 79.94 130 GLY A C 1
ATOM 1056 O O . GLY A 1 130 ? 9.234 8.357 0.036 1.00 79.94 130 GLY A O 1
ATOM 1057 N N . ALA A 1 131 ? 8.357 6.539 -0.969 1.00 80.38 131 ALA A N 1
ATOM 1058 C CA . ALA A 1 131 ? 8.978 5.550 -0.084 1.00 80.38 131 ALA A CA 1
ATOM 1059 C C . ALA A 1 131 ? 10.274 5.000 -0.680 1.00 80.38 131 ALA A C 1
ATOM 1061 O O . ALA A 1 131 ? 10.213 4.322 -1.696 1.00 80.38 131 ALA A O 1
ATOM 1062 N N . ASP A 1 132 ? 11.392 5.196 0.018 1.00 80.12 132 ASP A N 1
ATOM 1063 C CA . ASP A 1 132 ? 12.743 4.761 -0.376 1.00 80.12 132 ASP A CA 1
ATOM 1064 C C . ASP A 1 132 ? 13.056 3.349 0.162 1.00 80.12 132 ASP A C 1
ATOM 1066 O O . ASP A 1 132 ? 13.953 3.141 0.984 1.00 80.12 132 ASP A O 1
ATOM 1070 N N . PHE A 1 133 ? 12.210 2.372 -0.187 1.00 85.25 133 PHE A N 1
ATOM 1071 C CA . PHE A 1 133 ? 12.388 0.985 0.256 1.00 85.25 133 PHE A CA 1
ATOM 1072 C C . PHE A 1 133 ? 13.337 0.220 -0.664 1.00 85.25 133 PHE A C 1
ATOM 1074 O O . PHE A 1 133 ? 13.261 0.315 -1.886 1.00 85.25 133 PHE A O 1
ATOM 1081 N N . LYS A 1 134 ? 14.182 -0.634 -0.093 1.00 86.12 134 LYS A N 1
ATOM 1082 C CA . LYS A 1 134 ? 14.965 -1.568 -0.904 1.00 86.12 134 LYS A CA 1
ATOM 1083 C C . LYS A 1 134 ? 14.084 -2.680 -1.503 1.00 86.12 134 LYS A C 1
ATOM 1085 O O . LYS A 1 134 ? 13.020 -2.964 -0.937 1.00 86.12 134 LYS A O 1
ATOM 1090 N N . PRO A 1 135 ? 14.495 -3.323 -2.612 1.00 82.88 135 PRO A N 1
ATOM 1091 C CA . PRO A 1 135 ? 13.736 -4.396 -3.255 1.00 82.88 135 PRO A CA 1
ATOM 1092 C C . PRO A 1 135 ? 13.276 -5.514 -2.314 1.00 82.88 135 PRO A C 1
ATOM 1094 O O . PRO A 1 135 ? 12.142 -5.982 -2.443 1.00 82.88 135 PRO A O 1
ATOM 1097 N N . GLU A 1 136 ? 14.094 -5.883 -1.325 1.00 89.31 136 GLU A N 1
ATOM 1098 C CA . GLU A 1 136 ? 13.818 -6.983 -0.394 1.00 89.31 136 GLU A CA 1
ATOM 1099 C C . GLU A 1 136 ? 12.582 -6.710 0.468 1.00 89.31 136 GLU A C 1
ATOM 1101 O O . GLU A 1 136 ? 11.904 -7.637 0.909 1.00 89.31 136 GLU A O 1
ATOM 1106 N N . VAL A 1 137 ? 12.239 -5.437 0.685 1.00 91.56 137 VAL A N 1
ATOM 1107 C CA . VAL A 1 137 ? 11.024 -5.050 1.410 1.00 91.56 137 VAL A CA 1
ATOM 1108 C C . VAL A 1 137 ? 9.778 -5.456 0.619 1.00 91.56 137 VAL A C 1
ATOM 1110 O O . VAL A 1 137 ? 8.832 -5.988 1.197 1.00 91.56 137 VAL A O 1
ATOM 1113 N N . TYR A 1 138 ? 9.770 -5.265 -0.702 1.00 90.06 138 TYR A N 1
ATOM 1114 C CA . TYR A 1 138 ? 8.647 -5.678 -1.550 1.00 90.06 138 TYR A CA 1
ATOM 1115 C C . TYR A 1 138 ? 8.594 -7.192 -1.724 1.00 90.06 138 TYR A C 1
ATOM 1117 O O . TYR A 1 138 ? 7.516 -7.781 -1.671 1.00 90.06 138 TYR A O 1
ATOM 1125 N N . GLU A 1 139 ? 9.750 -7.842 -1.862 1.00 90.56 139 GLU A N 1
ATOM 1126 C CA . GLU A 1 139 ? 9.830 -9.303 -1.886 1.00 90.56 139 GLU A CA 1
ATOM 1127 C C . GLU A 1 139 ? 9.288 -9.917 -0.599 1.00 90.56 139 GLU A C 1
ATOM 1129 O O . GLU A 1 139 ? 8.556 -10.909 -0.637 1.00 90.56 139 GLU A O 1
ATOM 1134 N N . GLN A 1 140 ? 9.627 -9.323 0.547 1.00 94.88 140 GLN A N 1
ATOM 1135 C CA . GLN A 1 140 ? 9.119 -9.744 1.842 1.00 94.88 140 GLN A CA 1
ATOM 1136 C C . GLN A 1 140 ? 7.622 -9.457 1.967 1.00 94.88 140 GLN A C 1
ATOM 1138 O O . GLN A 1 140 ? 6.895 -10.298 2.492 1.00 94.88 140 GLN A O 1
ATOM 1143 N N . PHE A 1 141 ? 7.132 -8.328 1.449 1.00 94.75 141 PHE A N 1
ATOM 1144 C CA . PHE A 1 141 ? 5.701 -8.023 1.427 1.00 94.75 141 PHE A CA 1
ATOM 1145 C C . PHE A 1 141 ? 4.915 -9.080 0.634 1.00 94.75 141 PHE A C 1
ATOM 1147 O O . PHE A 1 141 ? 3.945 -9.646 1.143 1.00 94.75 141 PHE A O 1
ATOM 1154 N N . VAL A 1 142 ? 5.368 -9.408 -0.581 1.00 93.31 142 VAL A N 1
ATOM 1155 C CA . VAL A 1 142 ? 4.754 -10.453 -1.416 1.00 93.31 142 VAL A CA 1
ATOM 1156 C C . VAL A 1 142 ? 4.872 -11.822 -0.749 1.00 93.31 142 VAL A C 1
ATOM 1158 O O . VAL A 1 142 ? 3.900 -12.572 -0.736 1.00 93.31 142 VAL A O 1
ATOM 1161 N N . SER A 1 143 ? 6.011 -12.125 -0.115 1.00 94.88 143 SER A N 1
ATOM 1162 C CA . SER A 1 143 ? 6.189 -13.348 0.677 1.00 94.88 143 SER A CA 1
ATOM 1163 C C . SER A 1 143 ? 5.169 -13.451 1.809 1.00 94.88 143 SER A C 1
ATOM 1165 O O . SER A 1 143 ? 4.543 -14.497 1.984 1.00 94.88 143 SER A O 1
ATOM 1167 N N . ASN A 1 144 ? 4.960 -12.362 2.552 1.00 94.44 144 ASN A N 1
ATOM 1168 C CA . ASN A 1 144 ? 3.988 -12.309 3.637 1.00 94.44 144 ASN A CA 1
ATOM 1169 C C . ASN A 1 144 ? 2.573 -12.552 3.104 1.00 94.44 144 ASN A C 1
ATOM 1171 O O . ASN A 1 144 ? 1.850 -13.369 3.666 1.00 94.44 144 ASN A O 1
ATOM 1175 N N . TRP A 1 145 ? 2.185 -11.907 1.999 1.00 94.31 145 TRP A N 1
ATOM 1176 C CA . TRP A 1 145 ? 0.883 -12.138 1.367 1.00 94.31 145 TRP A CA 1
ATOM 1177 C C . TRP A 1 145 ? 0.713 -13.583 0.871 1.00 94.31 145 TRP A C 1
ATOM 1179 O O . TRP A 1 145 ? -0.333 -14.196 1.108 1.00 94.31 145 TRP A O 1
ATOM 1189 N N . TYR A 1 146 ? 1.743 -14.139 0.227 1.00 94.25 146 TYR A N 1
ATOM 1190 C CA . TYR A 1 146 ? 1.735 -15.484 -0.350 1.00 94.25 146 TYR A CA 1
ATOM 1191 C C . TYR A 1 146 ? 1.520 -16.570 0.712 1.00 94.25 146 TYR A C 1
ATOM 1193 O O . TYR A 1 146 ? 0.819 -17.548 0.469 1.00 94.25 146 TYR A O 1
ATOM 1201 N N . HIS A 1 147 ? 2.068 -16.382 1.914 1.00 93.81 147 HIS A N 1
ATOM 1202 C CA . HIS A 1 147 ? 1.900 -17.313 3.035 1.00 93.81 147 HIS A CA 1
ATOM 1203 C C . HIS A 1 147 ? 0.750 -16.936 3.985 1.00 93.81 147 HIS A C 1
ATOM 1205 O O . HIS A 1 147 ? 0.498 -17.645 4.959 1.00 93.81 147 HIS A O 1
ATOM 1211 N N . SER A 1 148 ? 0.056 -15.826 3.732 1.00 91.31 148 SER A N 1
ATOM 1212 C CA . SER A 1 148 ? -1.033 -15.347 4.581 1.00 91.31 148 SER A CA 1
ATOM 1213 C C . SER A 1 148 ? -2.359 -16.030 4.247 1.00 91.31 148 SER A C 1
ATOM 1215 O O . SER A 1 148 ? -2.643 -16.367 3.100 1.00 91.31 148 SER A O 1
ATOM 1217 N N . THR A 1 149 ? -3.219 -16.171 5.255 1.00 90.75 149 THR A N 1
ATOM 1218 C CA . THR A 1 149 ? -4.633 -16.541 5.085 1.00 90.75 149 THR A CA 1
ATOM 1219 C C . THR A 1 149 ? -5.530 -15.325 4.851 1.00 90.75 149 THR A C 1
ATOM 1221 O O . THR A 1 149 ? -6.727 -15.484 4.602 1.00 90.75 149 THR A O 1
ATOM 1224 N N . ASN A 1 150 ? -4.972 -14.112 4.922 1.00 87.19 150 ASN A N 1
ATOM 1225 C CA . ASN A 1 150 ? -5.709 -12.872 4.744 1.00 87.19 150 ASN A CA 1
ATOM 1226 C C . ASN A 1 150 ? -6.270 -12.766 3.317 1.00 87.19 150 ASN A C 1
ATOM 1228 O O . ASN A 1 150 ? -5.576 -13.012 2.324 1.00 87.19 150 ASN A O 1
ATOM 1232 N N . GLN A 1 151 ? -7.542 -12.381 3.240 1.00 87.62 151 GLN A N 1
ATOM 1233 C CA . GLN A 1 151 ? -8.311 -12.231 2.010 1.00 87.62 151 GLN A CA 1
ATOM 1234 C C . GLN A 1 151 ? -8.669 -10.775 1.696 1.00 87.62 151 GLN A C 1
ATOM 1236 O O . GLN A 1 151 ? -9.277 -10.550 0.657 1.00 87.62 151 GLN A O 1
ATOM 1241 N N . LEU A 1 152 ? -8.326 -9.823 2.565 1.00 89.88 152 LEU A N 1
ATOM 1242 C CA . LEU A 1 152 ? -8.744 -8.426 2.441 1.00 89.88 152 LEU A CA 1
ATOM 1243 C C . LEU A 1 152 ? -7.960 -7.653 1.385 1.00 89.88 152 LEU A C 1
ATOM 1245 O O . LEU A 1 152 ? -8.529 -6.766 0.766 1.00 89.88 152 LEU A O 1
ATOM 1249 N N . LEU A 1 153 ? -6.669 -7.956 1.217 1.00 92.44 153 LEU A N 1
ATOM 1250 C CA . LEU A 1 153 ? -5.799 -7.194 0.329 1.00 92.44 153 LEU A CA 1
ATOM 1251 C C . LEU A 1 153 ? -6.241 -7.354 -1.127 1.00 92.44 153 LEU A C 1
ATOM 1253 O O . LEU A 1 153 ? -6.239 -8.474 -1.639 1.00 92.44 153 LEU A O 1
ATOM 1257 N N . ASP A 1 154 ? -6.524 -6.223 -1.768 1.00 91.12 154 ASP A N 1
ATOM 1258 C CA . ASP A 1 154 ? -6.926 -6.098 -3.168 1.00 91.12 154 ASP A CA 1
ATOM 1259 C C . ASP A 1 154 ? -5.869 -5.343 -3.990 1.00 91.12 154 ASP A C 1
ATOM 1261 O O . ASP A 1 154 ? -5.647 -5.657 -5.161 1.00 91.12 154 ASP A O 1
ATOM 1265 N N . TYR A 1 155 ? -5.200 -4.345 -3.396 1.00 90.12 155 TYR A N 1
ATOM 1266 C CA . TYR A 1 155 ? -4.311 -3.442 -4.133 1.00 90.12 155 TYR A CA 1
ATOM 1267 C C . TYR A 1 155 ? -3.161 -2.877 -3.295 1.00 90.12 155 TYR A C 1
ATOM 1269 O O . TYR A 1 155 ? -3.358 -2.396 -2.180 1.00 90.12 155 TYR A O 1
ATOM 1277 N N . VAL A 1 156 ? -1.968 -2.833 -3.885 1.00 91.56 156 VAL A N 1
ATOM 1278 C CA . VAL A 1 156 ? -0.810 -2.108 -3.357 1.00 91.56 156 VAL A CA 1
ATOM 1279 C C . VAL A 1 156 ? -0.156 -1.309 -4.466 1.00 91.56 156 VAL A C 1
ATOM 1281 O O . VAL A 1 156 ? 0.105 -1.826 -5.550 1.00 91.56 156 VAL A O 1
ATOM 1284 N N . SER A 1 157 ? 0.169 -0.059 -4.167 1.00 87.94 157 SER A N 1
ATOM 1285 C CA . SER A 1 157 ? 1.008 0.790 -4.999 1.00 87.94 157 SER A CA 1
ATOM 1286 C C . SER A 1 157 ? 1.994 1.534 -4.116 1.00 87.94 157 SER A C 1
ATOM 1288 O O . SER A 1 157 ? 1.593 2.303 -3.246 1.00 87.94 157 SER A O 1
ATOM 1290 N N . SER A 1 158 ? 3.281 1.349 -4.383 1.00 87.25 158 SER A N 1
ATOM 1291 C CA . SER A 1 158 ? 4.372 2.082 -3.751 1.00 87.25 158 SER A CA 1
ATOM 1292 C C . SER A 1 158 ? 5.191 2.791 -4.814 1.00 87.25 158 SER A C 1
ATOM 1294 O O . SER A 1 158 ? 5.739 2.167 -5.721 1.00 87.25 158 SER A O 1
ATOM 1296 N N . TRP A 1 159 ? 5.258 4.105 -4.688 1.00 76.44 159 TRP A N 1
ATOM 1297 C CA . TRP A 1 159 ? 6.008 4.989 -5.558 1.00 76.44 159 TRP A CA 1
ATOM 1298 C C . TRP A 1 159 ? 7.271 5.450 -4.867 1.00 76.44 159 TRP A C 1
ATOM 1300 O O . TRP A 1 159 ? 7.199 6.057 -3.798 1.00 76.44 159 TRP A O 1
ATOM 1310 N N . ASP A 1 160 ? 8.403 5.230 -5.513 1.00 69.25 160 ASP A N 1
ATOM 1311 C CA . ASP A 1 160 ? 9.706 5.669 -5.041 1.00 69.25 160 ASP A CA 1
ATOM 1312 C C . ASP A 1 160 ? 10.349 6.674 -6.012 1.00 69.25 160 ASP A C 1
ATOM 1314 O O . ASP A 1 160 ? 9.830 6.989 -7.085 1.00 69.25 160 ASP A O 1
ATOM 1318 N N . LYS A 1 161 ? 11.504 7.199 -5.620 1.00 65.88 161 LYS A N 1
ATOM 1319 C CA . LYS A 1 161 ? 12.534 7.704 -6.509 1.00 65.88 161 LYS A CA 1
ATOM 1320 C C . LYS A 1 161 ? 13.017 6.596 -7.460 1.00 65.88 161 LYS A C 1
ATOM 1322 O O . LYS A 1 161 ? 12.910 5.409 -7.153 1.00 65.88 161 LYS A O 1
ATOM 1327 N N . PRO A 1 162 ? 13.599 6.978 -8.607 1.00 61.56 162 PRO A N 1
ATOM 1328 C CA . PRO A 1 162 ? 14.261 6.031 -9.491 1.00 61.56 162 PRO A CA 1
ATOM 1329 C C . PRO A 1 162 ? 15.347 5.245 -8.779 1.00 61.56 162 PRO A C 1
ATOM 1331 O O . PRO A 1 162 ? 16.270 5.831 -8.215 1.00 61.56 162 PRO A O 1
ATOM 1334 N N . ARG A 1 163 ? 15.235 3.922 -8.867 1.00 61.62 163 ARG A N 1
ATOM 1335 C CA . ARG A 1 163 ? 16.199 2.948 -8.362 1.00 61.62 163 ARG A CA 1
ATOM 1336 C C . ARG A 1 163 ? 16.577 1.977 -9.478 1.00 61.62 163 ARG A C 1
ATOM 1338 O O . ARG A 1 163 ? 15.796 1.743 -10.402 1.00 61.62 163 ARG A O 1
ATOM 1345 N N . HIS A 1 164 ? 17.816 1.500 -9.418 1.00 58.41 164 HIS A N 1
ATOM 1346 C CA . HIS A 1 164 ? 18.389 0.597 -10.420 1.00 58.41 164 HIS A CA 1
ATOM 1347 C C . HIS A 1 164 ? 18.040 -0.866 -10.124 1.00 58.41 164 HIS A C 1
ATOM 1349 O O . HIS A 1 164 ? 17.849 -1.649 -11.049 1.00 58.41 164 HIS A O 1
ATOM 1355 N N . GLU A 1 165 ? 17.907 -1.199 -8.841 1.00 67.12 165 GLU A N 1
ATOM 1356 C CA . GLU A 1 165 ? 17.646 -2.546 -8.344 1.00 67.12 165 GLU A CA 1
ATOM 1357 C C . GLU A 1 165 ? 16.174 -2.951 -8.553 1.00 67.12 165 GLU A C 1
ATOM 1359 O O . GLU A 1 165 ? 15.257 -2.132 -8.420 1.00 67.12 165 GLU A O 1
ATOM 1364 N N . VAL A 1 166 ? 15.947 -4.231 -8.857 1.00 70.75 166 VAL A N 1
ATOM 1365 C CA . VAL A 1 166 ? 14.627 -4.829 -9.117 1.00 70.75 166 VAL A CA 1
ATOM 1366 C C . VAL A 1 166 ? 14.391 -5.955 -8.109 1.00 70.75 166 VAL A C 1
ATOM 1368 O O . VAL A 1 166 ? 15.329 -6.632 -7.705 1.00 70.75 166 VAL A O 1
ATOM 1371 N N . SER A 1 167 ? 13.143 -6.141 -7.680 1.00 78.94 167 SER A N 1
ATOM 1372 C CA . SER A 1 167 ? 12.770 -7.216 -6.753 1.00 78.94 167 SER A CA 1
ATOM 1373 C C . SER A 1 167 ? 12.714 -8.562 -7.476 1.00 78.94 167 SER A C 1
ATOM 1375 O O . SER A 1 167 ? 12.129 -8.652 -8.556 1.00 78.94 167 SER A O 1
ATOM 1377 N N . ASN A 1 168 ? 13.246 -9.614 -6.853 1.00 80.06 168 ASN A N 1
ATOM 1378 C CA . ASN A 1 168 ? 13.214 -10.977 -7.377 1.00 80.06 168 ASN A CA 1
ATOM 1379 C C . ASN A 1 168 ? 12.065 -11.794 -6.754 1.00 80.06 168 ASN A C 1
ATOM 1381 O O . ASN A 1 168 ? 11.978 -12.002 -5.538 1.00 80.06 168 ASN A O 1
ATOM 1385 N N . PHE A 1 169 ? 11.179 -12.305 -7.610 1.00 84.44 169 PHE A N 1
ATOM 1386 C CA . PHE A 1 169 ? 9.990 -13.061 -7.215 1.00 84.44 169 PHE A CA 1
ATOM 1387 C C . PHE A 1 169 ? 9.999 -14.525 -7.690 1.00 84.44 169 PHE A C 1
ATOM 1389 O O . PHE A 1 169 ? 9.000 -15.224 -7.518 1.00 84.44 169 PHE A O 1
ATOM 1396 N N . ASP A 1 170 ? 11.116 -15.034 -8.212 1.00 78.56 170 ASP A N 1
ATOM 1397 C CA . ASP A 1 170 ? 11.207 -16.365 -8.838 1.00 78.56 170 ASP A CA 1
ATOM 1398 C C . ASP A 1 170 ? 10.875 -17.511 -7.879 1.00 78.56 170 ASP A C 1
ATOM 1400 O O . ASP A 1 170 ? 10.292 -18.527 -8.268 1.00 78.56 170 ASP A O 1
ATOM 1404 N N . LYS A 1 171 ? 11.138 -17.313 -6.582 1.00 85.00 171 LYS A N 1
ATOM 1405 C CA . LYS A 1 171 ? 10.768 -18.256 -5.515 1.00 85.00 171 LYS A CA 1
ATOM 1406 C C . LYS A 1 171 ? 9.264 -18.556 -5.447 1.00 85.00 171 LYS A C 1
ATOM 1408 O O . LYS A 1 171 ? 8.879 -19.562 -4.853 1.00 85.00 171 LYS A O 1
ATOM 1413 N N . PHE A 1 172 ? 8.422 -17.714 -6.049 1.00 86.19 172 PHE A N 1
ATOM 1414 C CA . PHE A 1 172 ? 6.969 -17.887 -6.105 1.00 86.19 172 PHE A CA 1
ATOM 1415 C C . PHE A 1 172 ? 6.470 -18.533 -7.404 1.00 86.19 172 PHE A C 1
ATOM 1417 O O . PHE A 1 172 ? 5.259 -18.654 -7.579 1.00 86.19 172 PHE A O 1
ATOM 1424 N N . GLN A 1 173 ? 7.376 -18.950 -8.298 1.00 85.06 173 GLN A N 1
ATOM 14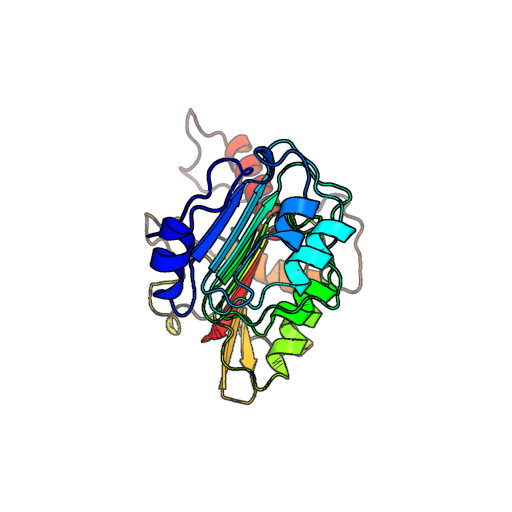25 C CA . GLN A 1 173 ? 7.056 -19.529 -9.610 1.00 85.06 173 GLN A CA 1
ATOM 1426 C C . GLN A 1 173 ? 6.075 -18.648 -10.406 1.00 85.06 173 GLN A C 1
ATOM 1428 O O . GLN A 1 173 ? 4.966 -19.087 -10.732 1.00 85.06 173 GLN A O 1
ATOM 1433 N N . PRO A 1 174 ? 6.449 -17.383 -10.676 1.00 82.50 174 PRO A N 1
ATOM 1434 C CA . PRO A 1 174 ? 5.579 -16.442 -11.359 1.00 82.50 174 PRO A CA 1
ATOM 1435 C C . PRO A 1 174 ? 5.210 -16.953 -12.755 1.00 82.50 174 PRO A C 1
ATOM 1437 O O . PRO A 1 174 ? 6.042 -17.460 -13.506 1.00 82.50 174 PRO A O 1
ATOM 1440 N N . MET A 1 175 ? 3.940 -16.811 -13.112 1.00 81.56 175 MET A N 1
ATOM 1441 C CA . MET A 1 175 ? 3.455 -17.048 -14.465 1.00 81.56 175 MET A CA 1
ATOM 1442 C C . MET A 1 175 ? 3.494 -15.737 -15.240 1.00 81.56 175 MET A C 1
ATOM 1444 O O . MET A 1 175 ? 3.195 -14.678 -14.692 1.00 81.56 175 MET A O 1
ATOM 1448 N N . LEU A 1 176 ? 3.811 -15.809 -16.531 1.00 72.00 176 LEU A N 1
ATOM 1449 C CA . LEU A 1 176 ? 3.697 -14.651 -17.412 1.00 72.00 176 LEU A CA 1
ATOM 1450 C C . LEU A 1 176 ? 2.286 -14.069 -17.340 1.00 72.00 176 LEU A C 1
ATOM 1452 O O . LEU A 1 176 ? 1.301 -14.814 -17.341 1.00 72.00 176 LEU A O 1
ATOM 1456 N N . TRP A 1 177 ? 2.208 -12.742 -17.290 1.00 69.12 177 TRP A N 1
ATOM 1457 C CA . TRP A 1 177 ? 0.937 -12.040 -17.356 1.00 69.12 177 TRP A CA 1
ATOM 1458 C C . TRP A 1 177 ? 0.179 -12.416 -18.635 1.00 69.12 177 TRP A C 1
ATOM 1460 O O . TRP A 1 177 ? 0.715 -12.338 -19.743 1.00 69.12 177 TRP A O 1
ATOM 1470 N N . ASP A 1 178 ? -1.083 -12.814 -18.465 1.00 66.75 178 ASP A N 1
ATOM 1471 C CA . ASP A 1 178 ? -1.982 -13.176 -19.557 1.00 66.75 178 ASP A CA 1
ATOM 1472 C C . ASP A 1 178 ? -3.113 -12.135 -19.683 1.00 66.75 178 ASP A C 1
ATOM 1474 O O . ASP A 1 178 ? -4.027 -12.109 -18.846 1.00 66.75 178 ASP A O 1
ATOM 1478 N N . PRO A 1 179 ? -3.105 -11.293 -20.735 1.00 63.41 179 PRO A N 1
ATOM 1479 C CA . PRO A 1 179 ? -4.150 -10.297 -20.952 1.00 63.41 179 PRO A CA 1
ATOM 1480 C C . PRO A 1 179 ? -5.538 -10.909 -21.150 1.00 63.41 179 PRO A C 1
ATOM 1482 O O . PRO A 1 179 ? -6.527 -10.258 -20.833 1.00 63.41 179 PRO A O 1
ATOM 1485 N N . GLN A 1 180 ? -5.650 -12.144 -21.655 1.00 64.75 180 GLN A N 1
ATOM 1486 C CA . GLN A 1 180 ? -6.950 -12.775 -21.913 1.00 64.75 180 GLN A CA 1
ATOM 1487 C C . GLN A 1 180 ? -7.636 -13.236 -20.627 1.00 64.75 180 GLN A C 1
ATOM 1489 O O . GLN A 1 180 ? -8.862 -13.340 -20.575 1.00 64.75 180 GLN A O 1
ATOM 1494 N N . ARG A 1 181 ? -6.854 -13.494 -19.573 1.00 63.44 181 ARG A N 1
ATOM 1495 C CA . ARG A 1 181 ? -7.374 -13.834 -18.246 1.00 63.44 181 ARG A CA 1
ATOM 1496 C C . ARG A 1 181 ? -7.936 -12.622 -17.507 1.00 63.44 181 ARG A C 1
ATOM 1498 O O . ARG A 1 181 ? -8.778 -12.803 -16.630 1.00 63.44 181 ARG A O 1
ATOM 1505 N N . ARG A 1 182 ? -7.497 -11.401 -17.838 1.00 59.97 182 ARG A N 1
ATOM 1506 C CA . ARG A 1 182 ? -7.909 -10.151 -17.176 1.00 59.97 182 ARG A CA 1
ATOM 1507 C C . ARG A 1 182 ? -8.997 -9.426 -17.990 1.00 59.97 182 ARG A C 1
ATOM 1509 O O . ARG A 1 182 ? -8.793 -9.068 -19.141 1.00 59.97 182 ARG A O 1
ATOM 1516 N N . SER A 1 183 ? -10.149 -9.121 -17.382 1.00 45.91 183 SER A N 1
ATOM 1517 C CA . SER A 1 183 ? -11.144 -8.205 -17.966 1.00 45.91 183 SER A CA 1
ATOM 1518 C C . SER A 1 183 ? -10.698 -6.742 -17.820 1.00 45.91 183 SER A C 1
ATOM 1520 O O . SER A 1 183 ? -10.554 -6.301 -16.686 1.00 45.91 183 SER A O 1
ATOM 1522 N N . GLN A 1 184 ? -10.520 -6.024 -18.938 1.00 47.66 184 GLN A N 1
ATOM 1523 C CA . GLN A 1 184 ? -10.680 -4.576 -19.259 1.00 47.66 184 GLN A CA 1
ATOM 1524 C C . GLN A 1 184 ? -10.302 -3.438 -18.270 1.00 47.66 184 GLN A C 1
ATOM 1526 O O . GLN A 1 184 ? -10.224 -2.292 -18.698 1.00 47.66 184 GLN A O 1
ATOM 1531 N N . TYR A 1 185 ? -10.104 -3.680 -16.975 1.00 46.53 185 TYR A N 1
ATOM 1532 C CA . TYR A 1 185 ? -10.038 -2.642 -15.937 1.00 46.53 185 TYR A CA 1
ATOM 1533 C C . TYR A 1 185 ? -8.612 -2.294 -15.485 1.00 46.53 185 TYR A C 1
ATOM 1535 O O . TYR A 1 185 ? -8.439 -1.375 -14.691 1.00 46.53 185 TYR A O 1
ATOM 1543 N N . TYR A 1 186 ? -7.587 -2.994 -15.985 1.00 52.72 186 TYR A N 1
ATOM 1544 C CA . TYR A 1 186 ? -6.212 -2.886 -15.480 1.00 52.72 186 TYR A CA 1
ATOM 1545 C C . TYR A 1 186 ? -5.182 -2.919 -16.621 1.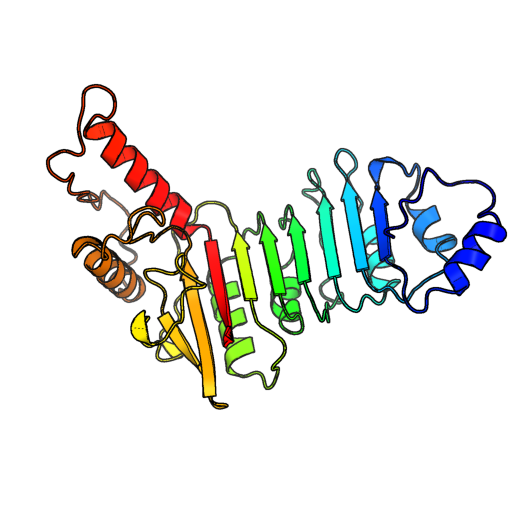00 52.72 186 TYR A C 1
ATOM 1547 O O . TYR A 1 186 ? -4.385 -3.847 -16.728 1.00 52.72 186 TYR A O 1
ATOM 1555 N N . ASN A 1 187 ? -5.215 -1.900 -17.484 1.00 49.72 187 ASN A N 1
ATOM 1556 C CA . ASN A 1 187 ? -4.364 -1.787 -18.681 1.00 49.72 187 ASN A CA 1
ATOM 1557 C C . ASN A 1 187 ? -2.947 -1.228 -18.413 1.00 49.72 187 ASN A C 1
ATOM 1559 O O . ASN A 1 187 ? -2.177 -1.048 -19.346 1.00 49.72 187 ASN A O 1
ATOM 1563 N N . ASP A 1 188 ? -2.573 -0.971 -17.155 1.00 52.66 188 ASP A N 1
ATOM 1564 C CA . ASP A 1 188 ? -1.293 -0.321 -16.806 1.00 52.66 188 ASP A CA 1
ATOM 1565 C C . ASP A 1 188 ? -0.188 -1.302 -16.334 1.00 52.66 188 ASP A C 1
ATOM 1567 O O . ASP A 1 188 ? 0.862 -0.861 -15.871 1.00 52.66 188 ASP A O 1
ATOM 1571 N N . TYR A 1 189 ? -0.399 -2.623 -16.458 1.00 52.34 189 TYR A N 1
ATOM 1572 C CA . TYR A 1 189 ? 0.455 -3.690 -15.878 1.00 52.34 189 TYR A CA 1
ATOM 1573 C C . TYR A 1 189 ? 1.228 -4.536 -16.896 1.00 52.34 189 TYR A C 1
ATOM 1575 O O . TYR A 1 189 ? 1.624 -5.671 -16.622 1.00 52.34 189 TYR A O 1
ATOM 1583 N N . HIS A 1 190 ? 1.427 -4.013 -18.095 1.00 51.59 190 HIS A N 1
ATOM 1584 C CA . HIS A 1 190 ? 2.248 -4.669 -19.106 1.00 51.59 190 HIS A CA 1
ATOM 1585 C C . HIS A 1 190 ? 3.648 -4.985 -18.534 1.00 51.59 190 HIS A C 1
ATOM 1587 O O . HIS A 1 190 ? 4.238 -4.149 -17.866 1.00 51.59 190 HIS A O 1
ATOM 1593 N N . GLY A 1 191 ? 4.145 -6.213 -18.717 1.00 53.56 191 GLY A N 1
ATOM 1594 C CA . GLY A 1 191 ? 5.416 -6.673 -18.130 1.00 53.56 191 GLY A CA 1
ATOM 1595 C C . GLY A 1 191 ? 5.352 -7.144 -16.666 1.00 53.56 191 GLY A C 1
ATOM 1596 O O . GLY A 1 191 ? 6.389 -7.471 -16.097 1.00 53.56 191 GLY A O 1
ATOM 1597 N N . GLY A 1 192 ? 4.166 -7.191 -16.048 1.00 68.50 192 GLY A N 1
ATOM 1598 C CA . GLY A 1 192 ? 3.970 -7.861 -14.760 1.00 68.50 192 GLY A CA 1
ATOM 1599 C C . GLY A 1 192 ? 3.936 -9.391 -14.871 1.00 68.50 192 GLY A C 1
ATOM 1600 O O . GLY A 1 192 ? 3.957 -9.961 -15.963 1.00 68.50 192 GLY A O 1
ATOM 1601 N N . PHE A 1 193 ? 3.841 -10.063 -13.729 1.00 76.19 193 PHE A N 1
ATOM 1602 C CA . PHE A 1 193 ? 3.680 -11.514 -13.638 1.00 76.19 193 PHE A CA 1
ATOM 1603 C C . PHE A 1 193 ? 2.661 -11.893 -12.563 1.00 76.19 193 PHE A C 1
ATOM 1605 O O . PHE A 1 193 ? 2.443 -11.169 -11.590 1.00 76.19 193 PHE A O 1
ATOM 1612 N N . ASP A 1 194 ? 2.043 -13.052 -12.751 1.00 85.19 194 ASP A N 1
ATOM 1613 C CA . ASP A 1 194 ? 1.013 -13.602 -11.886 1.00 85.19 194 ASP A CA 1
ATOM 1614 C C . ASP A 1 194 ? 1.619 -14.587 -10.887 1.00 85.19 194 ASP A C 1
ATOM 1616 O O . ASP A 1 194 ? 2.199 -15.605 -11.260 1.00 85.19 194 ASP A O 1
ATOM 1620 N N . ILE A 1 195 ? 1.416 -14.334 -9.599 1.00 89.75 195 ILE A N 1
ATOM 1621 C CA . ILE A 1 195 ? 1.746 -15.258 -8.517 1.00 89.75 195 ILE A CA 1
ATOM 1622 C C . ILE A 1 195 ? 0.454 -15.879 -8.006 1.00 89.75 195 ILE A C 1
ATOM 1624 O O . ILE A 1 195 ? -0.443 -15.170 -7.550 1.00 89.75 195 ILE A O 1
ATOM 1628 N N . LYS A 1 196 ? 0.359 -17.210 -8.044 1.00 91.94 196 LYS A N 1
ATOM 1629 C CA . LYS A 1 196 ? -0.804 -17.940 -7.534 1.00 91.94 196 LYS A CA 1
ATOM 1630 C C . LYS A 1 196 ? -0.545 -18.471 -6.130 1.00 91.94 196 LYS A C 1
ATOM 1632 O O . LYS A 1 196 ? 0.339 -19.295 -5.929 1.00 91.94 196 LYS A O 1
ATOM 1637 N N . ARG A 1 197 ? -1.368 -18.049 -5.176 1.00 93.44 197 ARG A N 1
ATOM 1638 C CA . ARG A 1 197 ? -1.367 -18.540 -3.799 1.00 93.44 197 ARG A CA 1
ATOM 1639 C C . ARG A 1 197 ? -2.081 -19.892 -3.686 1.00 93.44 197 ARG A C 1
ATOM 1641 O O . ARG A 1 197 ? -2.885 -20.271 -4.539 1.00 93.44 197 ARG A O 1
ATOM 1648 N N . ILE A 1 198 ? -1.798 -20.628 -2.608 1.00 91.50 198 ILE A N 1
ATOM 1649 C CA . ILE A 1 198 ? -2.332 -21.978 -2.356 1.00 91.50 198 ILE A CA 1
ATOM 1650 C C . ILE A 1 198 ? -3.867 -22.047 -2.299 1.00 91.50 198 ILE A C 1
ATOM 1652 O O . ILE A 1 198 ? -4.449 -23.064 -2.665 1.00 91.50 198 ILE A O 1
ATOM 1656 N N . ASP A 1 199 ? -4.527 -20.968 -1.878 1.00 90.69 199 ASP A N 1
ATOM 1657 C CA . ASP A 1 199 ? -5.989 -20.861 -1.821 1.00 90.69 199 ASP A CA 1
ATOM 1658 C C . ASP A 1 199 ? -6.630 -20.519 -3.176 1.00 90.69 199 ASP A C 1
ATOM 1660 O O . ASP A 1 199 ? -7.849 -20.420 -3.282 1.00 90.69 199 ASP A O 1
ATOM 1664 N N . GLY A 1 200 ? -5.818 -20.370 -4.223 1.00 89.75 200 GLY A N 1
ATOM 1665 C CA . GLY A 1 200 ? -6.266 -20.071 -5.574 1.00 89.75 200 GLY A CA 1
ATOM 1666 C C . GLY A 1 200 ? -6.300 -18.586 -5.913 1.00 89.75 200 GLY A C 1
ATOM 1667 O O . GLY A 1 200 ? -6.434 -18.292 -7.101 1.00 89.75 200 GLY A O 1
ATOM 1668 N N . LYS A 1 201 ? -6.117 -17.680 -4.938 1.00 89.88 201 LYS A N 1
ATOM 1669 C CA . LYS A 1 201 ? -5.962 -16.250 -5.224 1.00 89.88 201 LYS A CA 1
ATOM 1670 C C . LYS A 1 201 ? -4.721 -16.001 -6.062 1.00 89.88 201 LYS A C 1
ATOM 1672 O O . LYS A 1 201 ? -3.698 -16.671 -5.906 1.00 89.88 201 LYS A O 1
ATOM 1677 N N . VAL A 1 202 ? -4.802 -15.010 -6.931 1.00 88.94 202 VAL A N 1
ATOM 1678 C CA . VAL A 1 202 ? -3.691 -14.610 -7.786 1.00 88.94 202 VAL A CA 1
ATOM 1679 C C . VAL A 1 202 ? -3.334 -13.159 -7.485 1.00 88.94 202 VAL A C 1
ATOM 1681 O O . VAL A 1 202 ? -4.202 -12.335 -7.219 1.00 88.94 202 VAL A O 1
ATOM 1684 N N . ALA A 1 203 ? -2.048 -12.834 -7.509 1.00 89.06 203 ALA A N 1
ATOM 1685 C CA . ALA A 1 203 ? -1.582 -11.460 -7.505 1.00 89.06 203 ALA A CA 1
ATOM 1686 C C . ALA A 1 203 ? -0.820 -11.180 -8.793 1.00 89.06 203 ALA A C 1
ATOM 1688 O O . ALA A 1 203 ? 0.135 -11.893 -9.084 1.00 89.06 203 ALA A O 1
ATOM 1689 N N . THR A 1 204 ? -1.200 -10.142 -9.539 1.00 86.12 204 THR A N 1
ATOM 1690 C CA . THR A 1 204 ? -0.294 -9.587 -10.555 1.00 86.12 204 THR A CA 1
ATOM 1691 C C . THR A 1 204 ? 0.606 -8.586 -9.866 1.00 86.12 204 THR A C 1
ATOM 1693 O O . THR A 1 204 ? 0.114 -7.607 -9.301 1.00 86.12 204 THR A O 1
ATOM 1696 N N . VAL A 1 205 ? 1.907 -8.835 -9.925 1.00 83.62 205 VAL A N 1
ATOM 1697 C CA . VAL A 1 205 ? 2.951 -7.927 -9.458 1.00 83.62 205 VAL A CA 1
ATOM 1698 C C . VAL A 1 205 ? 3.631 -7.332 -10.682 1.00 83.62 205 VAL A C 1
ATOM 1700 O O . VAL A 1 205 ? 3.903 -8.035 -11.654 1.00 83.62 205 VAL A O 1
ATOM 1703 N N . GLY A 1 206 ? 3.880 -6.029 -10.663 1.00 74.62 206 GLY A N 1
ATOM 1704 C CA . GLY A 1 206 ? 4.521 -5.351 -11.779 1.00 74.62 206 GLY A CA 1
ATOM 1705 C C . GLY A 1 206 ? 5.038 -3.969 -11.419 1.00 74.62 206 GLY A C 1
ATOM 1706 O O . GLY A 1 206 ? 4.878 -3.488 -10.294 1.00 74.62 206 GLY A O 1
ATOM 1707 N N . TYR A 1 207 ? 5.643 -3.339 -12.421 1.00 67.44 207 TYR A N 1
ATOM 1708 C CA . TYR A 1 207 ? 6.182 -1.990 -12.345 1.00 67.44 207 TYR A CA 1
ATOM 1709 C C . TYR A 1 207 ? 5.411 -1.071 -13.297 1.00 67.44 207 TYR A C 1
ATOM 1711 O O . TYR A 1 207 ? 5.063 -1.478 -14.407 1.00 67.44 207 TYR A O 1
ATOM 1719 N N . ARG A 1 208 ? 5.108 0.163 -12.872 1.00 56.34 208 ARG A N 1
ATOM 1720 C CA . ARG A 1 208 ? 4.377 1.123 -13.724 1.00 56.34 208 ARG A CA 1
ATOM 1721 C C . ARG A 1 208 ? 5.229 1.495 -14.947 1.00 56.34 208 ARG A C 1
ATOM 1723 O O . ARG A 1 208 ? 6.444 1.401 -14.903 1.00 56.34 208 ARG A O 1
ATOM 1730 N N . TYR A 1 209 ? 4.604 1.947 -16.033 1.00 49.47 209 TYR A N 1
ATOM 1731 C CA . TYR A 1 209 ? 5.257 2.458 -17.256 1.00 49.47 209 TYR A CA 1
ATOM 1732 C C . TYR A 1 209 ? 6.006 1.463 -18.140 1.00 49.47 209 TYR A C 1
ATOM 1734 O O . TYR A 1 209 ? 6.592 1.874 -19.141 1.00 49.47 209 TYR A O 1
ATOM 1742 N N . PHE A 1 210 ? 5.861 0.163 -17.923 1.00 46.28 210 PHE A N 1
ATOM 1743 C CA . PHE A 1 210 ? 6.044 -0.787 -19.020 1.00 46.28 210 PHE A CA 1
ATOM 1744 C C . PHE A 1 210 ? 4.863 -0.717 -20.005 1.00 46.28 210 PHE A C 1
ATOM 1746 O O . PHE A 1 210 ? 4.398 -1.739 -20.471 1.00 46.28 210 PHE A O 1
ATOM 1753 N N . GLN A 1 211 ? 4.335 0.473 -20.328 1.00 38.41 211 GLN A N 1
ATOM 1754 C CA . GLN A 1 211 ? 3.219 0.637 -21.261 1.00 38.41 211 GLN A CA 1
ATOM 1755 C C . GLN A 1 211 ? 3.584 0.020 -22.607 1.00 38.41 211 GLN A C 1
ATOM 1757 O O . GLN A 1 211 ? 4.377 0.571 -23.366 1.00 38.41 211 GLN A O 1
ATOM 1762 N N . ALA A 1 212 ? 2.971 -1.125 -22.893 1.00 35.50 212 ALA A N 1
ATOM 1763 C CA . ALA A 1 212 ? 3.073 -1.760 -24.188 1.00 35.50 212 ALA A CA 1
ATOM 1764 C C . ALA A 1 212 ? 1.993 -1.280 -25.171 1.00 35.50 212 ALA A C 1
ATOM 1766 O O . ALA A 1 212 ? 1.942 -1.717 -26.315 1.00 35.50 212 ALA A O 1
ATOM 1767 N N . SER A 1 213 ? 1.167 -0.328 -24.751 1.00 37.03 213 SER A N 1
ATOM 1768 C CA . SER A 1 213 ? 0.222 0.360 -25.615 1.00 37.03 213 SER A CA 1
ATOM 1769 C C . SER A 1 213 ? -0.165 1.687 -24.984 1.00 37.03 213 SER A C 1
ATOM 1771 O O . SER A 1 213 ? -0.478 1.725 -23.792 1.00 37.03 213 SER A O 1
ATOM 1773 N N . ASN A 1 214 ? -0.190 2.758 -25.776 1.00 36.81 214 ASN A N 1
ATOM 1774 C CA . ASN A 1 214 ? -0.953 3.941 -25.404 1.00 36.81 214 ASN A CA 1
ATOM 1775 C C . ASN A 1 214 ? -2.411 3.506 -25.216 1.0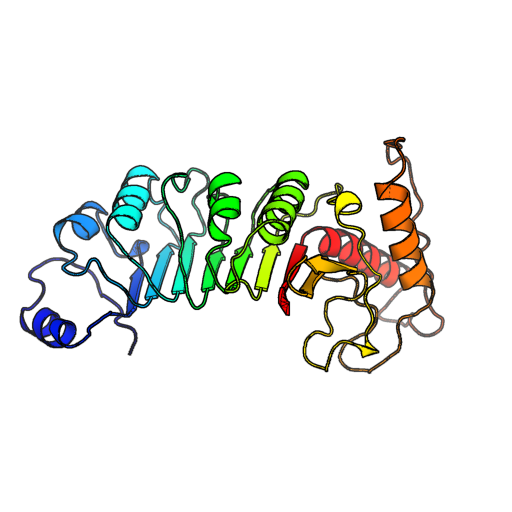0 36.81 214 ASN A C 1
ATOM 1777 O O . ASN A 1 214 ? -3.022 2.936 -26.122 1.00 36.81 214 ASN A O 1
ATOM 1781 N N . SER A 1 215 ? -2.963 3.768 -24.034 1.00 39.94 215 SER A N 1
ATOM 1782 C CA . SER A 1 215 ? -4.333 3.418 -23.647 1.00 39.94 215 SER A CA 1
ATOM 1783 C C . SER A 1 215 ? -5.419 4.146 -24.452 1.00 39.94 215 SER A C 1
ATOM 1785 O O . SER A 1 215 ? -6.601 3.878 -24.250 1.00 39.94 215 SER A O 1
ATOM 1787 N N . GLU A 1 216 ? -5.041 5.027 -25.381 1.00 39.31 216 GLU A N 1
ATOM 1788 C CA . GLU A 1 216 ? -5.961 5.704 -26.297 1.00 39.31 216 GLU A CA 1
ATOM 1789 C C . GLU A 1 216 ? -6.174 4.935 -27.617 1.00 39.31 216 GLU A C 1
ATOM 1791 O O . GLU A 1 216 ? -7.237 5.081 -28.217 1.00 39.31 216 GLU A O 1
ATOM 1796 N N . ASP A 1 217 ? -5.256 4.039 -28.019 1.00 40.12 217 ASP A N 1
ATOM 1797 C CA . ASP A 1 217 ? -5.246 3.485 -29.389 1.00 40.12 217 ASP A CA 1
ATOM 1798 C C . ASP A 1 217 ? -5.467 1.964 -29.506 1.00 40.12 217 ASP A C 1
ATOM 1800 O O . ASP A 1 217 ? -5.569 1.453 -30.621 1.00 40.12 217 ASP A O 1
ATOM 1804 N N . ASN A 1 218 ? -5.576 1.209 -28.402 1.00 45.34 218 ASN A N 1
ATOM 1805 C CA . ASN A 1 218 ? -5.677 -0.267 -28.438 1.00 45.34 218 ASN A CA 1
ATOM 1806 C C . ASN A 1 218 ? -4.584 -0.941 -29.307 1.00 45.34 218 ASN A C 1
ATOM 1808 O O . ASN A 1 218 ? -4.809 -2.017 -29.870 1.00 45.34 218 ASN A O 1
ATOM 1812 N N . GLU A 1 219 ? -3.404 -0.328 -29.457 1.00 42.91 219 GLU A N 1
ATOM 1813 C CA . GLU A 1 219 ? -2.320 -0.958 -30.212 1.00 42.91 219 GLU A CA 1
ATOM 1814 C C . GLU A 1 219 ? -1.782 -2.174 -29.445 1.00 42.91 219 GLU A C 1
ATOM 1816 O O . GLU A 1 219 ? -1.562 -2.091 -28.240 1.00 42.91 219 GLU A O 1
ATOM 1821 N N . PRO A 1 220 ? -1.546 -3.320 -30.101 1.00 42.78 220 PRO A N 1
ATOM 1822 C CA . PRO A 1 220 ? -0.946 -4.463 -29.437 1.00 42.78 220 PRO A CA 1
ATOM 1823 C C . PRO A 1 220 ? 0.505 -4.163 -29.008 1.00 42.78 220 PRO A C 1
ATOM 1825 O O . PRO A 1 220 ? 1.236 -3.473 -29.728 1.00 42.78 220 PRO A O 1
ATOM 1828 N N . PRO A 1 221 ? 0.963 -4.754 -27.889 1.00 45.25 221 PRO A N 1
ATOM 1829 C CA . PRO A 1 221 ? 2.361 -4.756 -27.475 1.00 45.25 221 PRO A CA 1
ATOM 1830 C C . PRO A 1 221 ? 3.334 -5.067 -28.620 1.00 45.25 221 PRO A C 1
ATOM 1832 O O . PRO A 1 221 ? 3.290 -6.143 -29.218 1.00 45.25 221 PRO A O 1
ATOM 1835 N N . LYS A 1 222 ? 4.238 -4.132 -28.934 1.00 45.38 222 LYS A N 1
ATOM 1836 C CA . LYS A 1 222 ? 5.302 -4.329 -29.932 1.00 45.38 222 LYS A CA 1
ATOM 1837 C C . LYS A 1 222 ? 6.334 -5.359 -29.425 1.00 45.38 222 LYS A C 1
ATOM 1839 O O . LYS A 1 222 ? 6.669 -5.339 -28.242 1.00 45.38 222 LYS A O 1
ATOM 1844 N N . PRO A 1 223 ? 6.907 -6.201 -30.307 1.00 41.03 223 PRO A N 1
ATOM 1845 C CA . PRO A 1 223 ? 7.815 -7.299 -29.941 1.00 41.03 223 PRO A CA 1
ATOM 1846 C C . PRO A 1 223 ? 8.984 -6.929 -29.011 1.00 41.03 223 PRO A C 1
ATOM 1848 O O . PRO A 1 223 ? 9.229 -7.630 -28.034 1.00 41.03 223 PRO A O 1
ATOM 1851 N N . HIS A 1 224 ? 9.635 -5.782 -29.237 1.00 42.81 224 HIS A N 1
ATOM 1852 C CA . HIS A 1 224 ? 10.756 -5.306 -28.410 1.00 42.81 224 HIS A CA 1
ATOM 1853 C C . HIS A 1 224 ? 10.381 -5.052 -26.935 1.00 42.81 224 HIS A C 1
ATOM 1855 O O . HIS A 1 224 ? 11.253 -4.935 -26.080 1.00 42.81 224 HIS A O 1
ATOM 1861 N N . MET A 1 225 ? 9.086 -4.962 -26.616 1.00 47.69 225 MET A N 1
ATOM 1862 C CA . MET A 1 225 ? 8.592 -4.768 -25.249 1.00 47.69 225 MET A CA 1
ATOM 1863 C C . MET A 1 225 ? 8.519 -6.084 -24.467 1.00 47.69 225 MET A C 1
ATOM 1865 O O . MET A 1 225 ? 8.684 -6.080 -23.250 1.00 47.69 225 MET A O 1
ATOM 1869 N N . PHE A 1 226 ? 8.361 -7.214 -25.162 1.00 48.09 226 PHE A N 1
ATOM 1870 C CA . PHE A 1 226 ? 8.530 -8.548 -24.581 1.00 48.09 226 PHE A CA 1
ATOM 1871 C C . PHE A 1 226 ? 10.012 -8.919 -24.439 1.00 48.09 226 PHE A C 1
ATOM 1873 O O . PHE A 1 226 ? 10.388 -9.581 -23.480 1.00 48.09 226 PHE A O 1
ATOM 1880 N N . GLU A 1 227 ? 10.870 -8.445 -25.346 1.00 46.84 227 GLU A N 1
ATOM 1881 C CA . GLU A 1 227 ? 12.328 -8.616 -25.246 1.00 46.84 227 GLU A CA 1
ATOM 1882 C C . GLU A 1 227 ? 12.917 -7.860 -24.045 1.00 46.84 227 GLU A C 1
ATOM 1884 O O . GLU A 1 227 ? 13.812 -8.368 -23.375 1.00 46.84 227 GLU A O 1
ATOM 1889 N N . GLU A 1 228 ? 12.387 -6.674 -23.730 1.00 47.47 228 GLU A N 1
ATOM 1890 C CA . GLU A 1 228 ? 12.755 -5.918 -22.528 1.00 47.47 228 GLU A CA 1
ATOM 1891 C C . GLU A 1 228 ? 12.343 -6.668 -21.246 1.00 47.47 228 GLU A C 1
ATOM 1893 O O . GLU A 1 228 ? 13.106 -6.695 -20.284 1.00 47.47 228 GLU A O 1
ATOM 1898 N N . TYR A 1 229 ? 11.178 -7.327 -21.247 1.00 49.31 229 TYR A N 1
ATOM 1899 C CA . TYR A 1 229 ? 10.732 -8.204 -20.158 1.00 49.31 229 TYR A CA 1
ATOM 1900 C C . TYR A 1 229 ? 11.660 -9.418 -19.987 1.00 49.31 229 TYR A C 1
ATOM 1902 O O . TYR A 1 229 ? 12.158 -9.668 -18.890 1.00 49.31 229 TYR A O 1
ATOM 1910 N N . ASP A 1 230 ? 11.961 -10.128 -21.078 1.00 47.94 230 ASP A N 1
ATOM 1911 C CA . ASP A 1 230 ? 12.907 -11.249 -21.094 1.00 47.94 230 ASP A CA 1
ATOM 1912 C C . ASP A 1 230 ? 14.297 -10.815 -20.609 1.00 47.94 230 ASP A C 1
ATOM 1914 O O . ASP A 1 230 ? 14.978 -11.557 -19.905 1.00 47.94 230 ASP A O 1
ATOM 1918 N N . ARG A 1 231 ? 14.721 -9.597 -20.959 1.00 50.34 231 ARG A N 1
ATOM 1919 C CA . ARG A 1 231 ? 15.989 -9.000 -20.529 1.00 50.34 231 ARG A CA 1
ATOM 1920 C C . ARG A 1 231 ? 15.977 -8.641 -19.043 1.00 50.34 231 ARG A C 1
ATOM 1922 O O . ARG A 1 231 ? 16.941 -8.974 -18.368 1.00 50.34 231 ARG A O 1
ATOM 1929 N N . VAL A 1 232 ? 14.919 -8.017 -18.517 1.00 47.72 232 VAL A N 1
ATOM 1930 C CA . VAL A 1 232 ? 14.778 -7.731 -17.073 1.00 47.72 232 VAL A CA 1
ATOM 1931 C C . VAL A 1 232 ? 14.759 -9.031 -16.269 1.00 47.72 232 VAL A C 1
ATOM 1933 O O . VAL A 1 232 ? 15.452 -9.130 -15.262 1.00 47.72 232 VAL A O 1
ATOM 1936 N N . SER A 1 233 ? 14.049 -10.054 -16.751 1.00 43.19 233 SER A N 1
ATOM 1937 C CA . SER A 1 233 ? 14.034 -11.386 -16.140 1.00 43.19 233 SER A CA 1
ATOM 1938 C C . SER A 1 233 ? 15.410 -12.071 -16.178 1.00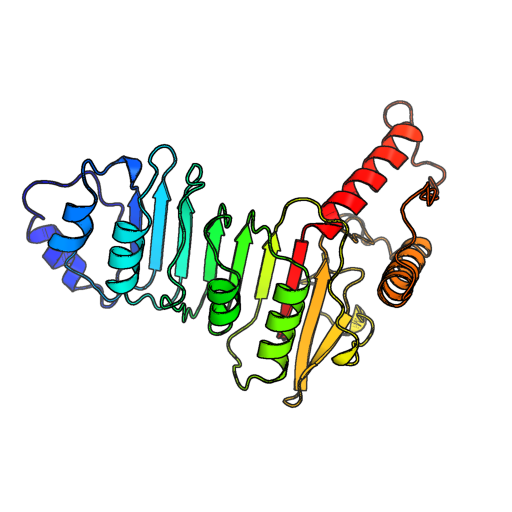 43.19 233 SER A C 1
ATOM 1940 O O . SER A 1 233 ? 15.810 -12.679 -15.190 1.00 43.19 233 SER A O 1
ATOM 1942 N N . ARG A 1 234 ? 16.175 -11.947 -17.275 1.00 46.72 234 ARG A N 1
ATOM 1943 C CA . ARG A 1 234 ? 17.540 -12.502 -17.384 1.00 46.72 234 ARG A CA 1
ATOM 1944 C C . ARG A 1 234 ? 18.559 -11.763 -16.519 1.00 46.72 234 ARG A C 1
ATOM 1946 O O . ARG A 1 234 ? 19.337 -12.422 -15.844 1.00 46.72 234 ARG A O 1
ATOM 1953 N N . VAL A 1 235 ? 18.543 -10.429 -16.519 1.00 43.53 235 VAL A N 1
ATOM 1954 C CA . VAL A 1 235 ? 19.452 -9.589 -15.713 1.00 43.53 235 VAL A CA 1
ATOM 1955 C C . VAL A 1 235 ? 19.154 -9.738 -14.219 1.00 43.53 235 VAL A C 1
ATOM 1957 O O . VAL A 1 235 ? 20.069 -9.761 -13.409 1.00 43.53 235 VAL A O 1
ATOM 1960 N N . SER A 1 236 ? 17.887 -9.939 -13.840 1.00 39.38 236 SER A N 1
ATOM 1961 C CA . SER A 1 236 ? 17.512 -10.296 -12.463 1.00 39.38 236 SER A CA 1
ATOM 1962 C C . SER A 1 236 ? 18.051 -11.667 -12.013 1.00 39.38 236 SER A C 1
ATOM 1964 O O . SER A 1 236 ? 18.010 -11.960 -10.818 1.00 39.38 236 SER A O 1
ATOM 1966 N N . ASN A 1 237 ? 18.509 -12.502 -12.953 1.00 34.84 237 ASN A N 1
ATOM 1967 C CA . ASN A 1 237 ? 18.941 -13.884 -12.741 1.00 34.84 237 ASN A CA 1
ATOM 1968 C C . ASN A 1 237 ? 20.425 -14.130 -13.063 1.00 34.84 237 ASN A C 1
ATOM 1970 O O . ASN A 1 237 ? 20.883 -15.268 -12.955 1.00 34.84 237 ASN A O 1
ATOM 1974 N N . SER A 1 238 ? 21.186 -13.101 -13.448 1.00 36.78 238 SER A N 1
ATOM 1975 C CA . SER A 1 238 ? 22.640 -13.195 -13.596 1.00 36.78 238 SER A CA 1
ATOM 1976 C C . SER A 1 238 ? 23.325 -12.813 -12.283 1.00 36.78 238 SER A C 1
ATOM 1978 O O . SER A 1 238 ? 23.083 -11.738 -11.746 1.00 36.78 238 SER A O 1
ATOM 1980 N N . GLU A 1 239 ? 24.196 -13.688 -11.770 1.00 36.81 239 GLU A N 1
ATOM 1981 C CA . GLU A 1 239 ? 25.049 -13.421 -10.594 1.00 36.81 239 GLU A CA 1
ATOM 1982 C C . GLU A 1 239 ? 26.113 -12.338 -10.863 1.00 36.81 239 GLU A C 1
ATOM 1984 O O . GLU A 1 239 ? 26.747 -11.835 -9.934 1.00 36.81 239 GLU A O 1
ATOM 1989 N N . ASP A 1 240 ? 26.274 -11.955 -12.129 1.00 40.47 240 ASP A N 1
ATOM 1990 C CA . ASP A 1 240 ? 27.147 -10.879 -12.560 1.00 40.47 240 ASP A CA 1
ATOM 1991 C C . ASP A 1 240 ? 26.425 -9.537 -12.363 1.00 40.47 240 ASP A C 1
ATOM 1993 O O . ASP A 1 240 ? 25.595 -9.108 -13.168 1.00 40.47 240 ASP A O 1
ATOM 1997 N N . ASN A 1 241 ? 26.744 -8.869 -11.250 1.00 39.50 241 ASN A N 1
ATOM 1998 C CA . ASN A 1 241 ? 26.615 -7.418 -11.137 1.00 39.50 241 ASN A CA 1
ATOM 1999 C C . ASN A 1 241 ? 27.591 -6.791 -12.139 1.00 39.50 241 ASN A C 1
ATOM 2001 O O . ASN A 1 241 ? 28.671 -6.340 -11.752 1.00 39.50 241 ASN A O 1
ATOM 2005 N N . ASP A 1 242 ? 27.246 -6.810 -13.423 1.00 36.84 242 ASP A N 1
ATOM 2006 C CA . ASP A 1 242 ? 27.987 -6.058 -14.420 1.00 36.84 242 ASP A CA 1
ATOM 2007 C C . ASP A 1 242 ? 27.843 -4.576 -14.062 1.00 36.84 242 ASP A C 1
ATOM 2009 O O . ASP A 1 242 ? 26.758 -3.989 -14.136 1.00 36.84 242 ASP A O 1
ATOM 2013 N N . GLU A 1 243 ? 28.947 -3.985 -13.600 1.00 39.47 243 GLU A N 1
ATOM 2014 C CA . GLU A 1 243 ? 29.098 -2.541 -13.504 1.00 39.47 243 GLU A CA 1
ATOM 2015 C C . GLU A 1 243 ? 28.665 -1.946 -14.852 1.00 39.47 243 GLU A C 1
ATOM 2017 O O . GLU A 1 243 ? 29.176 -2.344 -15.897 1.00 39.47 243 GLU A O 1
ATOM 2022 N N . GLU A 1 244 ? 27.667 -1.052 -14.810 1.00 44.94 244 GLU A N 1
ATOM 2023 C CA . GLU A 1 244 ? 27.007 -0.381 -15.941 1.00 44.94 244 GLU A CA 1
ATOM 2024 C C . GLU A 1 244 ? 27.977 0.487 -16.790 1.00 44.94 244 GLU A C 1
ATOM 2026 O O . GLU A 1 244 ? 27.717 1.667 -17.035 1.00 44.94 244 GLU A O 1
ATOM 2031 N N . GLU A 1 245 ? 29.092 -0.046 -17.285 1.00 37.12 245 GLU A N 1
ATOM 2032 C CA . GLU A 1 245 ? 29.744 0.530 -18.458 1.00 37.12 245 GLU A CA 1
ATOM 2033 C C . GLU A 1 245 ? 28.888 0.191 -19.685 1.00 37.12 245 GLU A C 1
ATOM 2035 O O . GLU A 1 245 ? 29.000 -0.862 -20.300 1.00 37.12 245 GLU A O 1
ATOM 2040 N N . GLU A 1 246 ? 27.981 1.116 -20.005 1.00 42.22 246 GLU A N 1
ATOM 2041 C CA . GLU A 1 246 ? 27.353 1.254 -21.322 1.00 42.22 246 GLU A CA 1
ATOM 2042 C C . GLU A 1 246 ? 26.686 -0.015 -21.880 1.00 42.22 246 GLU A C 1
ATOM 2044 O O . GLU A 1 246 ? 26.991 -0.477 -22.979 1.00 42.22 246 GLU A O 1
ATOM 2049 N N . ILE A 1 247 ? 25.646 -0.520 -21.211 1.00 42.03 247 ILE A N 1
ATOM 2050 C CA . ILE A 1 247 ? 24.626 -1.264 -21.961 1.00 42.03 247 ILE A CA 1
ATOM 2051 C C . ILE A 1 247 ? 23.861 -0.222 -22.785 1.00 42.03 247 ILE A C 1
ATOM 2053 O O . ILE A 1 247 ? 22.901 0.387 -22.309 1.00 42.03 247 ILE A O 1
ATOM 2057 N N . GLU A 1 248 ? 24.331 0.044 -24.006 1.00 42.41 248 GLU A N 1
ATOM 2058 C CA . GLU A 1 248 ? 23.626 0.855 -24.996 1.00 42.41 248 GLU A CA 1
ATOM 2059 C C . GLU A 1 248 ? 22.185 0.339 -25.139 1.00 42.41 248 GLU A C 1
ATOM 2061 O O . GLU A 1 248 ? 21.909 -0.669 -25.787 1.00 42.41 248 GLU A O 1
ATOM 2066 N N . ASP A 1 249 ? 21.236 1.033 -24.509 1.00 50.84 249 ASP A N 1
ATOM 2067 C CA . ASP A 1 249 ? 19.811 0.835 -24.741 1.00 50.84 249 ASP A CA 1
ATOM 2068 C C . ASP A 1 249 ? 19.518 1.059 -26.229 1.00 50.84 249 ASP A C 1
ATOM 2070 O O . ASP A 1 249 ? 19.387 2.201 -26.685 1.00 50.84 249 ASP A O 1
ATOM 2074 N N . VAL A 1 250 ? 19.394 -0.020 -27.003 1.00 52.03 250 VAL A N 1
ATOM 2075 C CA . VAL A 1 250 ? 18.960 0.059 -28.399 1.00 52.03 250 VAL A CA 1
ATOM 2076 C C . VAL A 1 250 ? 17.460 0.358 -28.419 1.00 52.03 250 VAL A C 1
ATOM 2078 O O . VAL A 1 250 ? 16.617 -0.519 -28.585 1.00 52.03 250 VAL A O 1
ATOM 2081 N N . ILE A 1 251 ? 17.102 1.628 -28.223 1.00 58.12 251 ILE A N 1
ATOM 2082 C CA . ILE A 1 251 ? 15.743 2.114 -28.462 1.00 58.12 251 ILE A CA 1
ATOM 2083 C C . ILE A 1 251 ? 15.568 2.230 -29.975 1.00 58.12 251 ILE A C 1
ATOM 2085 O O . ILE A 1 251 ? 16.055 3.166 -30.617 1.00 58.12 251 ILE A O 1
ATOM 2089 N N . VAL A 1 252 ? 14.871 1.251 -30.552 1.00 58.97 252 VAL A N 1
ATOM 2090 C CA . VAL A 1 252 ? 14.499 1.262 -31.967 1.00 58.97 252 VAL A CA 1
ATOM 2091 C C . VAL A 1 252 ? 13.428 2.328 -32.172 1.00 58.97 252 VAL A C 1
ATOM 2093 O O . VAL A 1 252 ? 12.338 2.253 -31.607 1.00 58.97 252 VAL A O 1
ATOM 2096 N N . VAL A 1 253 ? 13.748 3.342 -32.975 1.00 61.88 253 VAL A N 1
ATOM 2097 C CA . VAL A 1 253 ? 12.805 4.409 -33.325 1.00 61.88 253 VAL A CA 1
ATOM 2098 C C . VAL A 1 253 ? 11.980 3.949 -34.526 1.00 61.88 253 VAL A C 1
ATOM 2100 O O . VAL A 1 253 ? 12.572 3.731 -35.585 1.00 61.88 253 VAL A O 1
ATOM 2103 N N . PRO A 1 254 ? 10.653 3.771 -34.391 1.00 62.72 254 PRO A N 1
ATOM 2104 C CA . PRO A 1 254 ? 9.819 3.325 -35.499 1.00 62.72 254 PRO A CA 1
ATOM 2105 C C . PRO A 1 254 ? 9.767 4.375 -36.614 1.00 62.72 254 PRO A C 1
ATOM 2107 O O . PRO A 1 254 ? 9.805 5.583 -36.355 1.00 62.72 254 PRO A O 1
ATOM 2110 N N . GLU A 1 255 ? 9.649 3.917 -37.859 1.00 58.19 255 GLU A N 1
ATOM 2111 C CA . GLU A 1 255 ? 9.415 4.809 -38.996 1.00 58.19 255 GLU A CA 1
ATOM 2112 C C . GLU A 1 255 ? 8.096 5.578 -38.804 1.00 58.19 255 GLU A C 1
ATOM 2114 O O . GLU A 1 255 ? 7.086 5.007 -38.400 1.00 58.19 255 GLU A O 1
ATOM 2119 N N . GLY A 1 256 ? 8.113 6.890 -39.065 1.00 64.69 256 GLY A N 1
ATOM 2120 C CA . GLY A 1 256 ? 6.935 7.762 -38.953 1.00 64.69 256 GLY A CA 1
ATOM 2121 C C . GLY A 1 256 ? 6.699 8.411 -37.583 1.00 64.69 256 GLY A C 1
ATOM 2122 O O . GLY A 1 256 ? 5.820 9.256 -37.477 1.00 64.69 256 GLY A O 1
ATOM 2123 N N . VAL A 1 257 ? 7.489 8.081 -36.553 1.00 62.34 257 VAL A N 1
ATOM 2124 C CA . VAL A 1 257 ? 7.377 8.705 -35.212 1.00 62.34 257 VAL A CA 1
ATOM 2125 C C . VAL A 1 257 ? 8.208 9.990 -35.088 1.00 62.34 257 VAL A C 1
ATOM 2127 O O . VAL A 1 257 ? 8.058 10.763 -34.144 1.00 62.34 257 VAL A O 1
ATOM 2130 N N . VAL A 1 258 ? 9.101 10.218 -36.052 1.00 66.75 258 VAL A N 1
ATOM 2131 C CA . VAL A 1 258 ? 9.962 11.398 -36.106 1.00 66.75 258 VAL A CA 1
ATOM 2132 C C . VAL A 1 258 ? 9.354 12.425 -37.054 1.00 66.75 258 VAL A C 1
ATOM 2134 O O . VAL A 1 258 ? 9.180 12.135 -38.237 1.00 66.75 258 VAL A O 1
ATOM 2137 N N . ASP A 1 259 ? 9.085 13.624 -36.548 1.00 73.38 259 ASP A N 1
ATOM 2138 C CA . ASP A 1 259 ? 8.610 14.774 -37.323 1.00 73.38 259 ASP A CA 1
ATOM 2139 C C . ASP A 1 259 ? 9.411 16.046 -36.975 1.00 73.38 259 ASP A C 1
ATOM 2141 O O . ASP A 1 259 ? 10.448 15.988 -36.305 1.00 73.38 259 ASP A O 1
ATOM 2145 N N . GLU A 1 260 ? 8.968 17.210 -37.460 1.00 66.00 260 GLU A N 1
ATOM 2146 C CA . GLU A 1 260 ? 9.645 18.491 -37.214 1.00 66.00 260 GLU A CA 1
ATOM 2147 C C . GLU A 1 260 ? 9.649 18.923 -35.731 1.00 66.00 260 GLU A C 1
ATOM 2149 O O . GLU A 1 260 ? 10.485 19.734 -35.325 1.00 66.00 260 GLU A O 1
ATOM 2154 N N . TYR A 1 261 ? 8.774 18.348 -34.901 1.00 65.31 261 TYR A N 1
ATOM 2155 C CA . TYR A 1 261 ? 8.626 18.643 -33.475 1.00 65.31 261 TYR A CA 1
ATOM 2156 C C . TYR A 1 261 ? 9.168 17.520 -32.562 1.00 65.31 261 TYR A C 1
ATOM 2158 O O . TYR A 1 261 ? 9.640 17.800 -31.449 1.00 65.31 261 TYR A O 1
ATOM 2166 N N . ASN A 1 262 ? 9.172 16.271 -33.036 1.00 69.06 262 ASN A N 1
ATOM 2167 C CA . ASN A 1 262 ? 9.647 15.070 -32.353 1.00 69.06 262 ASN A CA 1
ATOM 2168 C C . ASN A 1 262 ? 10.859 14.476 -33.069 1.00 69.06 262 ASN A C 1
ATOM 2170 O O . ASN A 1 262 ? 10.742 13.662 -33.976 1.00 69.06 262 ASN A O 1
ATOM 2174 N N . THR A 1 263 ? 12.059 14.855 -32.632 1.00 79.62 263 THR A N 1
ATOM 2175 C CA . THR A 1 263 ? 13.299 14.297 -33.182 1.00 79.62 263 THR A CA 1
ATOM 2176 C C . THR A 1 263 ? 13.543 12.869 -32.687 1.00 79.62 263 THR A C 1
ATOM 2178 O O . THR A 1 263 ? 13.134 12.492 -31.588 1.00 79.62 263 THR A O 1
ATOM 2181 N N . LYS A 1 264 ? 14.321 12.090 -33.451 1.00 76.62 264 LYS A N 1
ATOM 2182 C CA . LYS A 1 264 ? 14.817 10.765 -33.033 1.00 76.62 264 LYS A CA 1
ATOM 2183 C C . LYS A 1 264 ? 15.455 10.803 -31.636 1.00 76.62 264 LYS A C 1
ATOM 2185 O O . LYS A 1 264 ? 15.227 9.915 -30.824 1.00 76.62 264 LYS A O 1
ATOM 2190 N N . GLN A 1 265 ? 16.222 11.856 -31.351 1.00 76.38 265 GLN A N 1
ATOM 2191 C CA . GLN A 1 265 ? 16.867 12.052 -30.056 1.00 76.38 265 GLN A CA 1
ATOM 2192 C C . GLN A 1 265 ? 15.849 12.278 -28.931 1.00 76.38 265 GLN A C 1
ATOM 2194 O O . GLN A 1 265 ? 15.941 11.617 -27.903 1.00 76.38 265 GLN A O 1
ATOM 2199 N N . ARG A 1 266 ? 14.840 13.134 -29.142 1.00 72.81 266 ARG A N 1
ATOM 2200 C CA . ARG A 1 266 ? 13.762 13.346 -28.162 1.00 72.81 266 ARG A CA 1
ATOM 2201 C C . ARG A 1 266 ? 12.979 12.070 -27.876 1.00 72.81 266 ARG A C 1
ATOM 2203 O O . ARG A 1 266 ? 12.663 11.815 -26.720 1.00 72.81 266 ARG A O 1
ATOM 2210 N N . TYR A 1 267 ? 12.703 11.265 -28.900 1.00 70.25 267 TYR A N 1
ATOM 2211 C CA . TYR A 1 267 ? 12.048 9.966 -28.735 1.00 70.25 267 TYR A CA 1
ATOM 2212 C C . TYR A 1 267 ? 12.883 9.026 -27.853 1.00 70.25 267 TYR A C 1
ATOM 2214 O O . TYR A 1 267 ? 12.381 8.469 -26.878 1.00 70.25 267 TYR A O 1
ATOM 2222 N N . ILE A 1 268 ? 14.181 8.899 -28.145 1.00 68.69 268 ILE A N 1
ATOM 2223 C CA . ILE A 1 268 ? 15.106 8.069 -27.361 1.00 68.69 268 ILE A CA 1
ATOM 2224 C C . ILE A 1 268 ? 15.191 8.572 -25.913 1.00 68.69 268 ILE A C 1
ATOM 2226 O O . ILE A 1 268 ? 15.039 7.783 -24.985 1.00 68.69 268 ILE A O 1
ATOM 2230 N N . GLU A 1 269 ? 15.387 9.874 -25.697 1.00 71.19 269 GLU A N 1
ATOM 2231 C CA . GLU A 1 269 ? 15.465 10.474 -24.358 1.00 71.19 269 GLU A CA 1
ATOM 2232 C C . GLU A 1 269 ? 14.164 10.292 -23.564 1.00 71.19 269 GLU A C 1
ATOM 2234 O O . GLU A 1 269 ? 14.205 9.944 -22.381 1.00 71.19 269 GLU A O 1
ATOM 2239 N N . TYR A 1 270 ? 13.010 10.466 -24.213 1.00 69.50 270 TYR A N 1
ATOM 2240 C CA . TYR A 1 270 ? 11.702 10.222 -23.612 1.00 69.50 270 TYR A CA 1
ATOM 2241 C C . TYR A 1 270 ? 11.572 8.772 -23.142 1.00 69.50 270 TYR A C 1
ATOM 2243 O O . TYR A 1 270 ? 11.259 8.543 -21.974 1.00 69.50 270 TYR A O 1
ATOM 2251 N N . HIS A 1 271 ? 11.871 7.797 -24.003 1.00 64.31 271 HIS A N 1
ATOM 2252 C CA . HIS A 1 271 ? 11.760 6.382 -23.650 1.00 64.31 271 HIS A CA 1
ATOM 2253 C C . HIS A 1 271 ? 12.793 5.948 -22.602 1.00 64.31 271 HIS A C 1
ATOM 2255 O O . HIS A 1 271 ? 12.435 5.197 -21.696 1.00 64.31 271 HIS A O 1
ATOM 2261 N N . LYS A 1 272 ? 14.031 6.469 -22.633 1.00 67.12 272 LYS A N 1
ATOM 2262 C CA . LYS A 1 272 ? 15.008 6.264 -21.544 1.00 67.12 272 LYS A CA 1
ATOM 2263 C C . LYS A 1 272 ? 14.465 6.775 -20.213 1.00 67.12 272 LYS A C 1
ATOM 2265 O O . LYS A 1 272 ? 14.541 6.079 -19.202 1.00 67.12 272 LYS A O 1
ATOM 2270 N N . ARG A 1 273 ? 13.872 7.973 -20.209 1.00 64.81 273 ARG A N 1
ATOM 2271 C CA . ARG A 1 273 ? 13.254 8.550 -19.011 1.00 64.81 273 ARG A CA 1
ATOM 2272 C C . ARG A 1 273 ? 12.061 7.723 -18.534 1.00 64.81 273 ARG A C 1
ATOM 2274 O O . ARG A 1 273 ? 12.007 7.427 -17.351 1.00 64.81 273 ARG A O 1
ATOM 2281 N N . GLN A 1 274 ? 11.153 7.311 -19.421 1.00 61.47 274 GLN A N 1
ATOM 2282 C CA . GLN A 1 274 ? 10.012 6.461 -19.052 1.00 61.47 274 GLN A CA 1
ATOM 2283 C C . GLN A 1 274 ? 10.459 5.114 -18.476 1.00 61.47 274 GLN A C 1
ATOM 2285 O O . GLN A 1 274 ? 9.922 4.686 -17.463 1.00 61.47 274 GLN A O 1
ATOM 2290 N N . ARG A 1 275 ? 11.493 4.477 -19.043 1.00 60.81 275 ARG A N 1
ATOM 2291 C CA . ARG A 1 275 ? 12.078 3.243 -18.486 1.00 60.81 275 ARG A CA 1
ATOM 2292 C C . ARG A 1 275 ? 12.660 3.470 -17.094 1.00 60.81 275 ARG A C 1
ATOM 2294 O O . ARG A 1 275 ? 12.412 2.681 -16.186 1.00 60.81 275 ARG A O 1
ATOM 2301 N N . LYS A 1 276 ? 13.397 4.568 -16.911 1.00 59.94 276 LYS A N 1
ATOM 2302 C CA . LYS A 1 276 ? 13.953 4.957 -15.610 1.00 59.94 276 LYS A CA 1
ATOM 2303 C C . LYS A 1 276 ? 12.856 5.260 -14.583 1.00 59.94 276 LYS A C 1
ATOM 2305 O O . LYS A 1 276 ? 12.994 4.871 -13.432 1.00 59.94 276 LYS A O 1
ATOM 2310 N N . GLU A 1 277 ? 11.775 5.916 -15.000 1.00 57.91 277 GLU A N 1
ATOM 2311 C CA . GLU A 1 277 ? 10.601 6.225 -14.172 1.00 57.91 277 GLU A CA 1
ATOM 2312 C C . GLU A 1 277 ? 9.740 4.985 -13.873 1.00 57.91 277 GLU A C 1
ATOM 2314 O O . GLU A 1 277 ? 9.117 4.899 -12.816 1.00 57.91 277 GLU A O 1
ATOM 2319 N N . GLY A 1 278 ? 9.722 3.998 -14.770 1.00 57.84 278 GLY A N 1
ATOM 2320 C CA . GLY A 1 278 ? 8.952 2.772 -14.594 1.00 57.84 278 GLY A CA 1
ATOM 2321 C C . GLY A 1 278 ? 9.488 1.859 -13.500 1.00 57.84 278 GLY A C 1
ATOM 2322 O O . GLY A 1 278 ? 8.724 1.343 -12.684 1.00 57.84 278 GLY A O 1
ATOM 2323 N N . ARG A 1 279 ? 10.818 1.775 -13.374 1.00 58.97 279 ARG A N 1
ATOM 2324 C CA . ARG A 1 279 ? 11.502 1.051 -12.283 1.00 58.97 279 ARG A CA 1
ATOM 2325 C C . ARG A 1 279 ? 11.229 1.641 -10.888 1.00 58.97 279 ARG A C 1
ATOM 2327 O O . ARG A 1 279 ? 11.504 0.999 -9.878 1.00 58.97 279 ARG A O 1
ATOM 2334 N N . CYS A 1 280 ? 10.655 2.844 -10.804 1.00 61.06 280 CYS A N 1
ATOM 2335 C CA . CYS A 1 280 ? 10.360 3.523 -9.540 1.00 61.06 280 CYS A CA 1
ATOM 2336 C C . CYS A 1 280 ? 9.138 2.980 -8.790 1.00 61.06 280 CYS A C 1
ATOM 2338 O O . CYS A 1 280 ? 8.922 3.357 -7.641 1.00 61.06 280 CYS A O 1
ATOM 2340 N N . SER A 1 281 ? 8.280 2.180 -9.431 1.00 71.88 281 SER A N 1
ATOM 2341 C CA . SER A 1 281 ? 6.935 1.905 -8.903 1.00 71.88 281 SER A CA 1
ATOM 2342 C C . SER A 1 281 ? 6.727 0.421 -8.652 1.00 71.88 281 SER A C 1
ATOM 2344 O O . SER A 1 281 ? 6.736 -0.343 -9.602 1.00 71.88 281 SER A O 1
ATOM 2346 N N . PHE A 1 282 ? 6.489 0.008 -7.409 1.00 82.12 282 PHE A N 1
ATOM 2347 C CA . PHE A 1 282 ? 5.990 -1.335 -7.103 1.00 82.12 282 PHE A CA 1
ATOM 2348 C C . PHE A 1 282 ? 4.464 -1.319 -7.111 1.00 82.12 282 PHE A C 1
ATOM 2350 O O . PHE A 1 282 ? 3.850 -0.493 -6.431 1.00 82.12 282 PHE A O 1
ATOM 2357 N N . MET A 1 283 ? 3.844 -2.240 -7.843 1.00 84.25 283 MET A N 1
ATOM 2358 C CA . MET A 1 283 ? 2.397 -2.407 -7.846 1.00 84.25 283 MET A CA 1
ATOM 2359 C C . MET A 1 283 ? 2.015 -3.881 -7.720 1.00 84.25 283 MET A C 1
ATOM 2361 O O . MET A 1 283 ? 2.659 -4.755 -8.297 1.00 84.25 283 MET A O 1
ATOM 2365 N N . MET A 1 284 ? 0.928 -4.147 -7.001 1.00 87.88 284 MET A N 1
ATOM 2366 C CA . MET A 1 284 ? 0.370 -5.482 -6.809 1.00 87.88 284 MET A CA 1
ATOM 2367 C C . MET A 1 284 ? -1.159 -5.410 -6.790 1.00 87.88 284 MET A C 1
ATOM 2369 O O . MET A 1 284 ? -1.723 -4.611 -6.047 1.00 87.88 284 MET A O 1
ATOM 2373 N N . ILE A 1 285 ? -1.833 -6.243 -7.584 1.00 86.56 285 ILE A N 1
ATOM 2374 C CA . ILE A 1 285 ? -3.298 -6.406 -7.560 1.00 86.56 285 ILE A CA 1
ATOM 2375 C C . ILE A 1 285 ? -3.633 -7.852 -7.267 1.00 86.56 285 ILE A C 1
ATOM 2377 O O . ILE A 1 285 ? -3.172 -8.734 -7.990 1.00 86.56 285 ILE A O 1
ATOM 2381 N N . VAL A 1 286 ? -4.506 -8.069 -6.294 1.00 87.38 286 VAL A N 1
ATOM 2382 C CA . VAL A 1 286 ? -4.993 -9.385 -5.884 1.00 87.38 286 VAL A CA 1
ATOM 2383 C C . VAL A 1 286 ? -6.403 -9.623 -6.428 1.00 87.38 286 VAL A C 1
ATOM 2385 O O . VAL A 1 286 ? -7.225 -8.710 -6.431 1.00 87.38 286 VAL A O 1
ATOM 2388 N N . TRP A 1 287 ? -6.681 -10.846 -6.883 1.00 81.38 287 TRP A N 1
ATOM 2389 C CA . TRP A 1 287 ? -7.983 -11.278 -7.407 1.00 81.38 287 TRP A CA 1
ATOM 2390 C C . TRP A 1 287 ? -8.217 -12.791 -7.275 1.00 81.38 287 TRP A C 1
ATOM 2392 O O . TRP A 1 287 ? -7.237 -13.541 -7.036 1.00 81.38 287 TRP A O 1
#